Protein AF-A0A0G1RLG9-F1 (afdb_monomer_lite)

Sequence (357 aa):
MDPVQDPKINLPPTIMPTTEEAVPPPPPSPVIEPPATTPTTPPAVSDNAQVIKPKKKWGTGTLVGAIGAILVLVVGLGVGVTLIKNKDTQDISKKATAGGPWYGGEGLCARGFNGCQTTDGTAVLMVRHHCDTANDGCVGEVDRQTTSSMSFKESCGAEQIDAYPGGGKLASWAHVNYATDCGAATPTPTPTPTPTPPVGNGGCDEACTIDTNCNDGLTCQSRGGNDVCWGNPCEATPTPTPPGPTPTPTPTPTPTPGPGPSSACQSVVAIRGSEVIPSPNWQSTLRLGDVVVFRAFANAINTTVTAINFSITIDGGVPQQIPGTNFQQVGSTWQAETGPITIAAGSYSVVATPIYP

Organism: NCBI:txid1618358

pLDDT: mean 74.74, std 18.26, range [36.84, 98.19]

Radius of gyration: 41.46 Å; chains: 1; bounding box: 99×110×131 Å

Structure (mmCIF, N/CA/C/O backbone):
data_AF-A0A0G1RLG9-F1
#
_entry.id   AF-A0A0G1RLG9-F1
#
loop_
_atom_site.group_PDB
_atom_site.id
_atom_site.type_symbol
_atom_site.label_atom_id
_atom_site.label_alt_id
_atom_site.label_comp_id
_atom_site.label_asym_id
_atom_site.label_entity_id
_atom_site.label_seq_id
_atom_site.pdbx_PDB_ins_code
_atom_site.Cartn_x
_atom_site.Cartn_y
_atom_site.Cartn_z
_atom_site.occupancy
_atom_site.B_iso_or_equiv
_atom_site.auth_seq_id
_atom_site.auth_comp_id
_atom_site.auth_asym_id
_atom_site.auth_atom_id
_atom_site.pdbx_PDB_model_num
ATOM 1 N N . MET A 1 1 ? 43.101 -58.891 -0.923 1.00 46.09 1 MET A N 1
ATOM 2 C CA . MET A 1 1 ? 42.412 -58.537 -2.176 1.00 46.09 1 MET A CA 1
ATOM 3 C C . MET A 1 1 ? 41.009 -59.089 -2.052 1.00 46.09 1 MET A C 1
ATOM 5 O O . MET A 1 1 ? 40.822 -60.268 -2.295 1.00 46.09 1 MET A O 1
ATOM 9 N N . ASP A 1 2 ? 40.086 -58.252 -1.591 1.00 42.31 2 ASP A N 1
ATOM 10 C CA . ASP A 1 2 ? 38.647 -58.523 -1.556 1.00 42.31 2 ASP A CA 1
ATOM 11 C C . ASP A 1 2 ? 37.970 -57.380 -2.321 1.00 42.31 2 ASP A C 1
ATOM 13 O O . ASP A 1 2 ? 38.256 -56.217 -2.013 1.00 42.31 2 ASP A O 1
ATOM 17 N N . PRO A 1 3 ? 37.154 -57.656 -3.353 1.00 58.31 3 PRO A N 1
ATOM 18 C CA . PRO A 1 3 ? 36.507 -56.609 -4.125 1.00 58.31 3 PRO A CA 1
ATOM 19 C C . PRO A 1 3 ? 35.246 -56.108 -3.411 1.00 58.31 3 PRO A C 1
ATOM 21 O O . PRO A 1 3 ? 34.315 -56.858 -3.122 1.00 58.31 3 PRO A O 1
ATOM 24 N N . VAL A 1 4 ? 35.240 -54.801 -3.158 1.00 58.53 4 VAL A N 1
ATOM 25 C CA . VAL A 1 4 ? 34.106 -54.011 -2.670 1.00 58.53 4 VAL A CA 1
ATOM 26 C C . VAL A 1 4 ? 32.965 -54.079 -3.690 1.00 58.53 4 VAL A C 1
ATOM 28 O O . VAL A 1 4 ? 33.175 -53.810 -4.872 1.00 58.53 4 VAL A O 1
ATOM 31 N N . GLN A 1 5 ? 31.768 -54.460 -3.236 1.00 55.75 5 GLN A N 1
ATOM 32 C CA . GLN A 1 5 ? 30.559 -54.488 -4.058 1.00 55.75 5 GLN A CA 1
ATOM 33 C C . GLN A 1 5 ? 29.897 -53.109 -4.150 1.00 55.75 5 GLN A C 1
ATOM 35 O O . GLN A 1 5 ? 29.666 -52.446 -3.140 1.00 55.75 5 GLN A O 1
ATOM 40 N N . ASP A 1 6 ? 29.560 -52.736 -5.383 1.00 51.94 6 ASP A N 1
ATOM 41 C CA . ASP A 1 6 ? 28.798 -51.549 -5.775 1.00 51.94 6 ASP A CA 1
ATOM 42 C C . ASP A 1 6 ? 27.299 -51.693 -5.421 1.00 51.94 6 ASP A C 1
ATOM 44 O O . ASP A 1 6 ? 26.682 -52.707 -5.776 1.00 51.94 6 ASP A O 1
ATOM 48 N N . PRO A 1 7 ? 26.660 -50.703 -4.772 1.00 63.16 7 PRO A N 1
ATOM 49 C CA . PRO A 1 7 ? 25.228 -50.741 -4.503 1.00 63.16 7 PRO A CA 1
ATOM 50 C C . PRO A 1 7 ? 24.404 -50.332 -5.737 1.00 63.16 7 PRO A C 1
ATOM 52 O O . PRO A 1 7 ? 24.405 -49.182 -6.174 1.00 63.16 7 PRO A O 1
ATOM 55 N N . LYS A 1 8 ? 23.628 -51.288 -6.267 1.00 54.31 8 LYS A N 1
ATOM 56 C CA . LYS A 1 8 ? 22.571 -51.069 -7.271 1.00 54.31 8 LYS A CA 1
ATOM 57 C C . LYS A 1 8 ? 21.505 -50.100 -6.745 1.00 54.31 8 LYS A C 1
ATOM 59 O O . LYS A 1 8 ? 20.730 -50.445 -5.855 1.00 54.31 8 LYS A O 1
ATOM 64 N N . ILE A 1 9 ? 21.418 -48.925 -7.361 1.00 54.75 9 ILE A N 1
ATOM 65 C CA . ILE A 1 9 ? 20.319 -47.972 -7.183 1.00 54.75 9 ILE A CA 1
ATOM 66 C C . ILE A 1 9 ? 19.144 -48.418 -8.068 1.00 54.75 9 ILE A C 1
ATOM 68 O O . ILE A 1 9 ? 19.235 -48.393 -9.294 1.00 54.75 9 ILE A O 1
ATOM 72 N N . ASN A 1 10 ? 18.043 -48.839 -7.441 1.00 50.66 10 ASN A N 1
ATOM 73 C CA . ASN A 1 10 ? 16.759 -49.073 -8.106 1.00 50.66 10 ASN A CA 1
ATOM 74 C C . ASN A 1 10 ? 16.032 -47.733 -8.286 1.00 50.66 10 ASN A C 1
ATOM 76 O O . ASN A 1 10 ? 15.608 -47.126 -7.304 1.00 50.66 10 ASN A O 1
ATOM 80 N N . LEU A 1 11 ? 15.874 -47.283 -9.532 1.00 56.59 11 LEU A N 1
ATOM 81 C CA . LEU A 1 11 ? 15.006 -46.155 -9.879 1.00 56.59 11 LEU A CA 1
ATOM 82 C C . LEU A 1 11 ? 13.551 -46.641 -10.056 1.00 56.59 11 LEU A C 1
ATOM 84 O O . LEU A 1 11 ? 13.342 -47.704 -10.646 1.00 56.59 11 LEU A O 1
ATOM 88 N N . PRO A 1 12 ? 12.545 -45.894 -9.564 1.00 62.91 12 PRO A N 1
ATOM 89 C CA . PRO A 1 12 ? 11.134 -46.231 -9.744 1.00 62.91 12 PRO A CA 1
ATOM 90 C C . PRO A 1 12 ? 10.661 -46.004 -11.196 1.00 62.91 12 PRO A C 1
ATOM 92 O O . PRO A 1 12 ? 11.223 -45.165 -11.904 1.00 62.91 12 PRO A O 1
ATOM 95 N N . PRO A 1 13 ? 9.625 -46.733 -11.653 1.00 59.38 13 PRO A N 1
ATOM 96 C CA . PRO A 1 13 ? 9.151 -46.671 -13.031 1.00 59.38 13 PRO A CA 1
ATOM 97 C C . PRO A 1 13 ? 8.478 -45.332 -13.361 1.00 59.38 13 PRO A C 1
ATOM 99 O O . PRO A 1 13 ? 7.618 -44.838 -12.633 1.00 59.38 13 PRO A O 1
ATOM 102 N N . THR A 1 14 ? 8.864 -44.776 -14.508 1.00 55.12 14 THR A N 1
ATOM 103 C CA . THR A 1 14 ? 8.284 -43.591 -15.144 1.00 55.12 14 THR A CA 1
ATOM 104 C C . THR A 1 14 ? 6.821 -43.838 -15.519 1.00 55.12 14 THR A C 1
ATOM 106 O O . THR A 1 14 ? 6.519 -44.699 -16.343 1.00 55.12 14 THR A O 1
ATOM 109 N N . ILE A 1 15 ? 5.911 -43.062 -14.930 1.00 55.12 15 ILE A N 1
ATOM 110 C CA . ILE A 1 15 ? 4.495 -43.016 -15.307 1.00 55.12 15 ILE A CA 1
ATOM 111 C C . ILE A 1 15 ? 4.379 -42.084 -16.520 1.00 55.12 15 ILE A C 1
ATOM 113 O O . ILE A 1 15 ? 4.732 -40.909 -16.431 1.00 55.12 15 ILE A O 1
ATOM 117 N N . MET A 1 16 ? 3.927 -42.608 -17.661 1.00 53.47 16 MET A N 1
ATOM 118 C CA . MET A 1 16 ? 3.634 -41.794 -18.845 1.00 53.47 16 MET A CA 1
ATOM 119 C C . MET A 1 16 ? 2.267 -41.108 -18.689 1.00 53.47 16 MET A C 1
ATOM 121 O O . MET A 1 16 ? 1.325 -41.763 -18.237 1.00 53.47 16 MET A O 1
ATOM 125 N N . PRO A 1 17 ? 2.127 -39.820 -19.054 1.00 62.84 17 PRO A N 1
ATOM 126 C CA . PRO A 1 17 ? 0.854 -39.120 -18.967 1.00 62.84 17 PRO A CA 1
ATOM 127 C C . PRO A 1 17 ? -0.129 -39.633 -20.026 1.00 62.84 17 PRO A C 1
ATOM 129 O O . PRO A 1 17 ? 0.181 -39.717 -21.214 1.00 62.84 17 PRO A O 1
ATOM 132 N N . THR A 1 18 ? -1.325 -39.978 -19.561 1.00 56.16 18 THR A N 1
ATOM 133 C CA . THR A 1 18 ? -2.512 -40.291 -20.358 1.00 56.16 18 THR A CA 1
ATOM 134 C C . THR A 1 18 ? -2.946 -39.089 -21.193 1.00 56.16 18 THR A C 1
ATOM 136 O O . THR A 1 18 ? -3.022 -37.969 -20.697 1.00 56.16 18 THR A O 1
ATOM 139 N N . THR A 1 19 ? -3.234 -39.351 -22.466 1.00 54.12 19 THR A N 1
ATOM 140 C CA . THR A 1 19 ? -3.757 -38.407 -23.457 1.00 54.12 19 THR A CA 1
ATOM 141 C C . THR A 1 19 ? -5.128 -37.884 -23.028 1.00 54.12 19 THR A C 1
ATOM 143 O O . THR A 1 19 ? -6.085 -38.650 -22.946 1.00 54.12 19 THR A O 1
ATOM 146 N N . GLU A 1 20 ? -5.205 -36.585 -22.743 1.00 57.03 20 GLU A N 1
ATOM 147 C CA . GLU A 1 20 ? -6.444 -35.867 -22.443 1.00 57.03 20 GLU A CA 1
ATOM 148 C C . GLU A 1 20 ? -7.202 -35.570 -23.746 1.00 57.03 20 GLU A C 1
ATOM 150 O O . GLU A 1 20 ? -6.636 -35.102 -24.737 1.00 57.03 20 GLU A O 1
ATOM 155 N N . GLU A 1 21 ? -8.479 -35.933 -23.750 1.00 59.25 21 GLU A N 1
ATOM 156 C CA . GLU A 1 21 ? -9.404 -35.882 -24.877 1.00 59.25 21 GLU A CA 1
ATOM 157 C C . GLU A 1 21 ? -9.818 -34.427 -25.163 1.00 59.25 21 GLU A C 1
ATOM 159 O O . GLU A 1 21 ? -10.258 -33.698 -24.276 1.00 59.25 21 GLU A O 1
ATOM 164 N N . ALA A 1 22 ? -9.636 -33.980 -26.408 1.00 54.69 22 ALA A N 1
ATOM 165 C CA . ALA A 1 22 ? -9.869 -32.598 -26.812 1.00 54.69 22 ALA A CA 1
ATOM 166 C C . ALA A 1 22 ? -11.364 -32.233 -26.778 1.00 54.69 22 ALA A C 1
ATOM 168 O O . ALA A 1 22 ? -12.170 -32.772 -27.538 1.00 54.69 22 ALA A O 1
ATOM 169 N N . VAL A 1 23 ? -11.722 -31.263 -25.935 1.00 68.25 23 VAL A N 1
ATOM 170 C CA . VAL A 1 23 ? -13.056 -30.647 -25.910 1.00 68.25 23 VAL A CA 1
ATOM 171 C C . VAL A 1 23 ? -13.237 -29.768 -27.162 1.00 68.25 23 VAL A C 1
ATOM 173 O O . VAL A 1 23 ? -12.360 -28.950 -27.457 1.00 68.25 23 VAL A O 1
ATOM 176 N N . PRO A 1 24 ? -14.346 -29.899 -27.917 1.00 74.81 24 PRO A N 1
ATOM 177 C CA . PRO A 1 24 ? -14.594 -29.074 -29.095 1.00 74.81 24 PRO A CA 1
ATOM 178 C C . PRO A 1 24 ? -14.825 -27.598 -28.721 1.00 74.81 24 PRO A C 1
ATOM 180 O O . PRO A 1 24 ? -15.384 -27.306 -27.660 1.00 74.81 24 PRO A O 1
ATOM 183 N N . PRO A 1 25 ? -14.421 -26.652 -29.588 1.00 72.81 25 PRO A N 1
ATOM 184 C CA . PRO A 1 25 ? -14.543 -25.228 -29.309 1.00 72.81 25 PRO A CA 1
ATOM 185 C C . PRO A 1 25 ? -16.015 -24.786 -29.229 1.00 72.81 25 PRO A C 1
ATOM 187 O O . PRO A 1 25 ? -16.861 -25.313 -29.959 1.00 72.81 25 PRO A O 1
ATOM 190 N N . PRO A 1 26 ? -16.332 -23.797 -28.374 1.00 74.06 26 PRO A N 1
ATOM 191 C CA . PRO A 1 26 ? -17.677 -23.247 -28.279 1.00 74.06 26 PRO A CA 1
ATOM 192 C C . PRO A 1 26 ? -18.088 -22.538 -29.584 1.00 74.06 26 PRO A C 1
ATOM 194 O O . PRO A 1 26 ? -17.235 -21.984 -30.285 1.00 74.06 26 PRO A O 1
ATOM 197 N N . PRO A 1 27 ? -19.391 -22.538 -29.922 1.00 75.81 27 PRO A N 1
ATOM 198 C CA . PRO A 1 27 ? -19.901 -21.882 -31.121 1.00 75.81 27 PRO A CA 1
ATOM 199 C C . PRO A 1 27 ? -19.671 -20.360 -31.073 1.00 75.81 27 PRO A C 1
ATOM 201 O O . PRO A 1 27 ? -19.700 -19.767 -29.992 1.00 75.81 27 PRO A O 1
ATOM 204 N N . PRO A 1 28 ? -19.461 -19.706 -32.232 1.00 69.56 28 PRO A N 1
ATOM 205 C CA . PRO A 1 28 ? -19.224 -18.270 -32.287 1.00 69.56 28 PRO A CA 1
ATOM 206 C C . PRO A 1 28 ? -20.463 -17.484 -31.840 1.00 69.56 28 PRO A C 1
ATOM 208 O O . PRO A 1 28 ? -21.579 -17.736 -32.298 1.00 69.56 28 PRO A O 1
ATOM 211 N N . SER A 1 29 ? -20.247 -16.504 -30.960 1.00 68.06 29 SER A N 1
ATOM 212 C CA . SER A 1 29 ? -21.269 -15.539 -30.549 1.00 68.06 29 SER A CA 1
ATOM 213 C C . SER A 1 29 ? -21.769 -14.713 -31.745 1.00 68.06 29 SER A C 1
ATOM 215 O O . SER A 1 29 ? -20.970 -14.363 -32.619 1.00 68.06 29 SER A O 1
ATOM 217 N N . PRO A 1 30 ? -23.068 -14.361 -31.796 1.00 65.81 30 PRO A N 1
ATOM 218 C CA . PRO A 1 30 ? -23.631 -13.575 -32.887 1.00 65.81 30 PRO A CA 1
ATOM 219 C C . PRO A 1 30 ? -23.007 -12.175 -32.943 1.00 65.81 30 PRO A C 1
ATOM 221 O O . PRO A 1 30 ? -22.966 -11.448 -31.950 1.00 65.81 30 PRO A O 1
ATOM 224 N N . VAL A 1 31 ? -22.529 -11.807 -34.133 1.00 70.81 31 VAL A N 1
ATOM 225 C CA . VAL A 1 31 ? -22.006 -10.475 -34.454 1.00 70.81 31 VAL A CA 1
ATOM 226 C C . VAL A 1 31 ? -23.172 -9.489 -34.463 1.00 70.81 31 VAL A C 1
ATOM 228 O O . VAL A 1 31 ? -24.067 -9.588 -35.298 1.00 70.81 31 VAL A O 1
ATOM 231 N N . ILE A 1 32 ? -23.168 -8.542 -33.527 1.00 58.81 32 ILE A N 1
ATOM 232 C CA . ILE A 1 32 ? -24.067 -7.385 -33.553 1.00 58.81 32 ILE A CA 1
ATOM 233 C C . ILE A 1 32 ? -23.376 -6.309 -34.395 1.00 58.81 32 ILE A C 1
ATOM 235 O O . ILE A 1 32 ? -22.380 -5.725 -33.967 1.00 58.81 32 ILE A O 1
ATOM 239 N N . GLU A 1 33 ? -23.880 -6.082 -35.608 1.00 60.25 33 GLU A N 1
ATOM 240 C CA . GLU A 1 33 ? -23.441 -4.983 -36.472 1.00 60.25 33 GLU A CA 1
ATOM 241 C C . GLU A 1 33 ? -23.814 -3.624 -35.848 1.00 60.25 33 GLU A C 1
ATOM 243 O O . GLU A 1 33 ? -24.974 -3.412 -35.478 1.00 60.25 33 GLU A O 1
ATOM 248 N N . PRO A 1 34 ? -22.865 -2.679 -35.728 1.00 63.50 34 PRO A N 1
ATOM 249 C CA . PRO A 1 34 ? -23.177 -1.315 -35.331 1.00 63.50 34 PRO A CA 1
ATOM 250 C C . PRO A 1 34 ? -23.930 -0.576 -36.455 1.00 63.50 34 PRO A C 1
ATOM 252 O O . PRO A 1 34 ? -23.658 -0.801 -37.637 1.00 63.50 34 PRO A O 1
ATOM 255 N N . PRO A 1 35 ? -24.862 0.333 -36.116 1.00 55.12 35 PRO A N 1
ATOM 256 C CA . PRO A 1 35 ? -25.661 1.042 -37.105 1.00 55.12 35 PRO A CA 1
ATOM 257 C C . PRO A 1 35 ? -24.799 1.980 -37.958 1.00 55.12 35 PRO A C 1
ATOM 259 O O . PRO A 1 35 ? -23.969 2.737 -37.451 1.00 55.12 35 PRO A O 1
ATOM 262 N N . ALA A 1 36 ? -25.041 1.928 -39.267 1.00 50.72 36 ALA A N 1
ATOM 263 C CA . ALA A 1 36 ? -24.384 2.742 -40.277 1.00 50.72 36 ALA A CA 1
ATOM 264 C C . ALA A 1 36 ? -24.597 4.242 -40.020 1.00 50.72 36 ALA A C 1
ATOM 266 O O . ALA A 1 36 ? -25.730 4.725 -39.966 1.00 50.72 36 ALA A O 1
ATOM 267 N N . THR A 1 37 ? -23.502 4.992 -39.914 1.00 47.72 37 THR A N 1
ATOM 268 C CA . THR A 1 37 ? -23.529 6.453 -39.944 1.00 47.72 37 THR A CA 1
ATOM 269 C C . THR A 1 37 ? -23.405 6.943 -41.383 1.00 47.72 37 THR A C 1
ATOM 271 O O . THR A 1 37 ? -22.456 6.649 -42.109 1.00 47.72 37 THR A O 1
ATOM 274 N N . THR A 1 38 ? -24.421 7.687 -41.804 1.00 47.53 38 THR A N 1
ATOM 275 C CA . THR A 1 38 ? -24.541 8.325 -43.115 1.00 47.53 38 THR A CA 1
ATOM 276 C C . THR A 1 38 ? -23.476 9.421 -43.288 1.00 47.53 38 THR A C 1
ATOM 278 O O . THR A 1 38 ? -23.319 10.240 -42.379 1.00 47.53 38 THR A O 1
ATOM 281 N N . PRO A 1 39 ? -22.775 9.516 -44.434 1.00 49.75 39 PRO A N 1
ATOM 282 C CA . PRO A 1 39 ? -21.839 10.603 -44.686 1.00 49.75 39 PRO A CA 1
ATOM 283 C C . PRO A 1 39 ? -22.570 11.837 -45.223 1.00 49.75 39 PRO A C 1
ATOM 285 O O . PRO A 1 39 ? -23.253 11.778 -46.246 1.00 49.75 39 PRO A O 1
ATOM 288 N N . THR A 1 40 ? -22.403 12.977 -44.554 1.00 43.72 40 THR A N 1
ATOM 289 C CA . THR A 1 40 ? -22.853 14.280 -45.052 1.00 43.72 40 THR A CA 1
ATOM 290 C C . THR A 1 40 ? -21.866 14.836 -46.077 1.00 43.72 40 THR A C 1
ATOM 292 O O . THR A 1 40 ? -20.681 15.037 -45.814 1.00 43.72 40 THR A O 1
ATOM 295 N N . THR A 1 41 ? -22.400 15.073 -47.270 1.00 48.78 41 THR A N 1
ATOM 296 C CA . THR A 1 41 ? -21.771 15.642 -48.463 1.00 48.78 41 THR A CA 1
ATOM 297 C C . THR A 1 41 ? -21.279 17.083 -48.239 1.00 48.78 41 THR A C 1
ATOM 299 O O . THR A 1 41 ? -22.059 17.909 -47.762 1.00 48.78 41 THR A O 1
ATOM 302 N N . PRO A 1 42 ? -20.044 17.446 -48.635 1.00 51.34 42 PRO A N 1
ATOM 303 C CA . PRO A 1 42 ? -19.644 18.846 -48.755 1.00 51.34 42 PRO A CA 1
ATOM 304 C C . PRO A 1 42 ? -20.136 19.440 -50.092 1.00 51.34 42 PRO A C 1
ATOM 306 O O . PRO A 1 42 ? -20.071 18.758 -51.119 1.00 51.34 42 PRO A O 1
ATOM 309 N N . PRO A 1 43 ? -20.628 20.695 -50.122 1.00 52.00 43 PRO A N 1
ATOM 310 C CA . PRO A 1 43 ? -21.101 21.305 -51.354 1.00 52.00 43 PRO A CA 1
ATOM 311 C C . PRO A 1 43 ? -19.954 21.701 -52.289 1.00 52.00 43 PRO A C 1
ATOM 313 O O . PRO A 1 43 ? -18.821 21.963 -51.884 1.00 52.00 43 PRO A O 1
ATOM 316 N N . ALA A 1 44 ? -20.322 21.707 -53.566 1.00 40.16 44 ALA A N 1
ATOM 317 C CA . ALA A 1 44 ? -19.482 21.745 -54.745 1.00 40.16 44 ALA A CA 1
ATOM 318 C C . ALA A 1 44 ? -18.695 23.048 -54.948 1.00 40.16 44 ALA A C 1
ATOM 320 O O . ALA A 1 44 ? -19.171 24.156 -54.695 1.00 40.16 44 ALA A O 1
ATOM 321 N N . VAL A 1 45 ? -17.505 22.871 -55.518 1.00 52.00 45 VAL A N 1
ATOM 322 C CA . VAL A 1 45 ? -16.739 23.893 -56.233 1.00 52.00 45 VAL A CA 1
ATOM 323 C C . VAL A 1 45 ? -17.446 24.187 -57.562 1.00 52.00 45 VAL A C 1
ATOM 325 O O . VAL A 1 45 ? -17.846 23.257 -58.258 1.00 52.00 45 VAL A O 1
ATOM 328 N N . SER A 1 46 ? -17.578 25.468 -57.919 1.00 46.31 46 SER A N 1
ATOM 329 C CA . SER A 1 46 ? -17.936 25.902 -59.274 1.00 46.31 46 SER A CA 1
ATOM 330 C C . SER A 1 46 ? -16.745 26.603 -59.916 1.00 46.31 46 SER A C 1
ATOM 332 O O . SER A 1 46 ? -16.225 27.584 -59.382 1.00 46.31 46 SER A O 1
ATOM 334 N N . ASP A 1 47 ? -16.364 26.089 -61.080 1.00 49.34 47 ASP A N 1
ATOM 335 C CA . ASP A 1 47 ? -15.376 26.619 -62.013 1.00 49.34 47 ASP A CA 1
ATOM 336 C C . ASP A 1 47 ? -15.769 28.004 -62.556 1.00 49.34 47 ASP A C 1
ATOM 338 O O . ASP A 1 47 ? -16.946 28.264 -62.810 1.00 49.34 47 ASP A O 1
ATOM 342 N N . ASN A 1 48 ? -14.787 28.863 -62.855 1.00 36.84 48 ASN A N 1
ATOM 343 C CA . ASN A 1 48 ? -14.457 29.121 -64.261 1.00 36.84 48 ASN A CA 1
ATOM 344 C C . ASN A 1 48 ? -13.217 29.991 -64.478 1.00 36.84 48 ASN A C 1
ATOM 346 O O . ASN A 1 48 ? -12.766 30.757 -63.630 1.00 36.84 48 ASN A O 1
ATOM 350 N N . ALA A 1 49 ? -12.668 29.795 -65.669 1.00 41.88 49 ALA A N 1
ATOM 351 C CA . ALA A 1 49 ? -11.321 30.121 -66.072 1.00 41.88 49 ALA A CA 1
ATOM 352 C C . ALA A 1 49 ? -11.120 31.550 -66.618 1.00 41.88 49 ALA A C 1
ATOM 354 O O . ALA A 1 49 ? -12.034 32.198 -67.118 1.00 41.88 49 ALA A O 1
ATOM 355 N N . GLN A 1 50 ? -9.830 31.898 -66.662 1.00 42.53 50 GLN A N 1
ATOM 356 C CA . GLN A 1 50 ? -9.114 32.625 -67.719 1.00 42.53 50 GLN A CA 1
ATOM 357 C C . GLN A 1 50 ? -8.633 34.072 -67.481 1.00 42.53 50 GLN A C 1
ATOM 359 O O . GLN A 1 50 ? -9.316 34.949 -66.966 1.00 42.53 50 GLN A O 1
ATOM 364 N N . VAL A 1 51 ? -7.456 34.277 -68.090 1.00 39.38 51 VAL A N 1
ATOM 365 C CA . VAL A 1 51 ? -6.915 35.478 -68.749 1.00 39.38 51 VAL A CA 1
ATOM 366 C C . VAL A 1 51 ? -5.780 36.223 -68.025 1.00 39.38 51 VAL A C 1
ATOM 368 O O . VAL A 1 51 ? -5.799 36.557 -66.847 1.00 39.38 51 VAL A O 1
ATOM 371 N N . ILE A 1 52 ? -4.738 36.437 -68.826 1.00 47.19 52 ILE A N 1
ATOM 372 C CA . ILE A 1 52 ? -3.381 36.921 -68.571 1.00 47.19 52 ILE A CA 1
ATOM 373 C C . ILE A 1 52 ? -3.328 38.464 -68.422 1.00 47.19 52 ILE A C 1
ATOM 375 O O . ILE A 1 52 ? -3.925 39.148 -69.240 1.00 47.19 52 ILE A O 1
ATOM 379 N N . LYS A 1 53 ? -2.527 38.957 -67.443 1.00 42.84 53 LYS A N 1
ATOM 380 C CA . LYS A 1 53 ? -1.756 40.245 -67.291 1.00 42.84 53 LYS A CA 1
ATOM 381 C C . LYS A 1 53 ? -2.402 41.584 -67.755 1.00 42.84 53 LYS A C 1
ATOM 383 O O . LYS A 1 53 ? -2.851 41.667 -68.888 1.00 42.84 53 LYS A O 1
ATOM 388 N N . PRO A 1 54 ? -2.277 42.711 -66.999 1.00 47.81 54 PRO A N 1
ATOM 389 C CA . PRO A 1 54 ? -0.978 43.380 -66.782 1.00 47.81 54 PRO A CA 1
ATOM 390 C C . PRO A 1 54 ? -0.763 44.076 -65.415 1.00 47.81 54 PRO A C 1
ATOM 392 O O . PRO A 1 54 ? -1.672 44.282 -64.617 1.00 47.81 54 PRO A O 1
ATOM 395 N N . LYS A 1 55 ? 0.505 44.443 -65.168 1.00 56.03 55 LYS A N 1
ATOM 396 C CA . LYS A 1 55 ? 1.030 45.178 -64.000 1.00 56.03 55 LYS A CA 1
ATOM 397 C C . LYS A 1 55 ? 0.152 46.382 -63.616 1.00 56.03 55 LYS A C 1
ATOM 399 O O . LYS A 1 55 ? -0.048 47.269 -64.445 1.00 56.03 55 LYS A O 1
ATOM 404 N N . LYS A 1 56 ? -0.266 46.486 -62.345 1.00 41.38 56 LYS A N 1
ATOM 405 C CA . LYS A 1 56 ? -0.885 47.710 -61.807 1.00 41.38 56 LYS A CA 1
ATOM 406 C C . LYS A 1 56 ? -0.486 47.987 -60.353 1.00 41.38 56 LYS A C 1
ATOM 408 O O . LYS A 1 56 ? -0.301 47.077 -59.553 1.00 41.38 56 LYS A O 1
ATOM 413 N N . LYS A 1 57 ? -0.290 49.281 -60.093 1.00 52.50 57 LYS A N 1
ATOM 414 C CA . LYS A 1 57 ? 0.263 49.922 -58.892 1.00 52.50 57 LYS A CA 1
ATOM 415 C C . LYS A 1 57 ? -0.509 49.551 -57.617 1.00 52.50 57 LYS A C 1
ATOM 417 O O . LYS A 1 57 ? -1.734 49.500 -57.643 1.00 52.50 57 LYS A O 1
ATOM 422 N N . TRP A 1 58 ? 0.233 49.343 -56.525 1.00 37.12 58 TRP A N 1
ATOM 423 C CA . TRP A 1 58 ? -0.273 49.113 -55.168 1.00 37.12 58 TRP A CA 1
ATOM 424 C C . TRP A 1 58 ? -1.292 50.186 -54.762 1.00 37.12 58 TRP A C 1
ATOM 426 O O . TRP A 1 58 ? -0.953 51.363 -54.657 1.00 37.12 58 TRP A O 1
ATOM 436 N N . GLY A 1 59 ? -2.536 49.758 -54.552 1.00 50.41 59 GLY A N 1
ATOM 437 C CA . GLY A 1 59 ? -3.589 50.537 -53.909 1.00 50.41 59 GLY A CA 1
ATOM 438 C C . GLY A 1 59 ? -3.738 50.108 -52.452 1.00 50.41 59 GLY A C 1
ATOM 439 O O . GLY A 1 59 ? -3.607 48.931 -52.128 1.00 50.41 59 GLY A O 1
ATOM 440 N N . THR A 1 60 ? -4.035 51.074 -51.590 1.00 52.69 60 THR A N 1
ATOM 441 C CA . THR A 1 60 ? -4.115 51.057 -50.115 1.00 52.69 60 THR A CA 1
ATOM 442 C C . THR A 1 60 ? -5.138 50.070 -49.502 1.00 52.69 60 THR A C 1
ATOM 444 O O . THR A 1 60 ? -5.486 50.188 -48.334 1.00 52.69 60 THR A O 1
ATOM 447 N N . GLY A 1 61 ? -5.629 49.081 -50.256 1.00 43.78 61 GLY A N 1
ATOM 448 C CA . GLY A 1 61 ? -6.597 48.072 -49.803 1.00 43.78 61 GLY A CA 1
ATOM 449 C C . GLY A 1 61 ? -5.980 46.828 -49.149 1.00 43.78 61 GLY A C 1
ATOM 450 O O . GLY A 1 61 ? -6.674 46.093 -48.453 1.00 43.78 61 GLY A O 1
ATOM 451 N N . THR A 1 62 ? -4.674 46.595 -49.313 1.00 46.88 62 THR A N 1
ATOM 452 C CA . THR A 1 62 ? -3.991 45.391 -48.792 1.00 46.88 62 THR A CA 1
ATOM 453 C C . THR A 1 62 ? -3.769 45.428 -47.274 1.00 46.88 62 THR A C 1
ATOM 455 O O . THR A 1 62 ? -3.566 44.387 -46.653 1.00 46.88 62 THR A O 1
ATOM 458 N N . LEU A 1 63 ? -3.846 46.608 -46.648 1.00 53.94 63 LEU A N 1
ATOM 459 C CA . LEU A 1 63 ? -3.607 46.752 -45.209 1.00 53.94 63 LEU A CA 1
ATOM 460 C C . LEU A 1 63 ? -4.744 46.143 -44.367 1.00 53.94 63 LEU A C 1
ATOM 462 O O . LEU A 1 63 ? -4.485 45.544 -43.329 1.00 53.94 63 LEU A O 1
ATOM 466 N N . VAL A 1 64 ? -5.996 46.224 -44.836 1.00 56.31 64 VAL A N 1
ATOM 467 C CA . VAL A 1 64 ? -7.160 45.713 -44.086 1.00 56.31 64 VAL A CA 1
ATOM 468 C C . VAL A 1 64 ? -7.219 44.180 -44.114 1.00 56.31 64 VAL A C 1
ATOM 470 O O . VAL A 1 64 ? -7.524 43.556 -43.100 1.00 56.31 64 VAL A O 1
ATOM 473 N N . GLY A 1 65 ? -6.837 43.554 -45.234 1.00 58.47 65 GLY A N 1
ATOM 474 C CA . GLY A 1 65 ? -6.774 42.091 -45.344 1.00 58.47 65 GLY A CA 1
ATOM 475 C C . GLY A 1 65 ? -5.686 41.462 -44.466 1.00 58.47 65 GLY A C 1
ATOM 476 O O . GLY A 1 65 ? -5.912 40.421 -43.852 1.00 58.47 65 GLY A O 1
ATOM 477 N N . ALA A 1 66 ? -4.528 42.121 -44.342 1.00 64.94 66 ALA A N 1
ATOM 478 C CA . ALA A 1 66 ? -3.435 41.641 -43.496 1.00 64.94 66 ALA A CA 1
ATOM 479 C C . ALA A 1 66 ? -3.778 41.717 -41.997 1.00 64.94 66 ALA A C 1
ATOM 481 O O . ALA A 1 66 ? -3.479 40.785 -41.254 1.00 64.94 66 ALA A O 1
ATOM 482 N N . ILE A 1 67 ? -4.463 42.779 -41.553 1.00 69.31 67 ILE A N 1
ATOM 483 C CA . ILE A 1 67 ? -4.888 42.920 -40.150 1.00 69.31 67 ILE A CA 1
ATOM 484 C C . ILE A 1 67 ? -5.940 41.859 -39.786 1.00 69.31 67 ILE A C 1
ATOM 486 O O . ILE A 1 67 ? -5.864 41.267 -38.709 1.00 69.31 67 ILE A O 1
ATOM 490 N N . GLY A 1 68 ? -6.870 41.551 -40.698 1.00 72.00 68 GLY A N 1
ATOM 491 C CA . GLY A 1 68 ? -7.852 40.480 -40.497 1.00 72.00 68 GLY A CA 1
ATOM 492 C C . GLY A 1 68 ? -7.208 39.098 -40.333 1.00 72.00 68 GLY A C 1
ATOM 493 O O . GLY A 1 68 ? -7.553 38.365 -39.408 1.00 72.00 68 GLY A O 1
ATOM 494 N N . ALA A 1 69 ? -6.220 38.764 -41.170 1.00 71.50 69 ALA A N 1
ATOM 495 C CA . ALA A 1 69 ? -5.500 37.492 -41.076 1.00 71.50 69 ALA A CA 1
ATOM 496 C C . ALA A 1 69 ? -4.689 37.364 -39.772 1.00 71.50 69 ALA A C 1
ATOM 498 O O . ALA A 1 69 ? -4.651 36.290 -39.172 1.00 71.50 69 ALA A O 1
ATOM 499 N N . ILE A 1 70 ? -4.092 38.462 -39.295 1.00 76.06 70 ILE A N 1
ATOM 500 C CA . ILE A 1 70 ? -3.345 38.479 -38.029 1.00 76.06 70 ILE A CA 1
ATOM 501 C C . ILE A 1 70 ? -4.290 38.291 -36.834 1.00 76.06 70 ILE A C 1
ATOM 503 O O . ILE A 1 70 ? -3.974 37.515 -35.935 1.00 76.06 70 ILE A O 1
ATOM 507 N N . LEU A 1 71 ? -5.471 38.920 -36.830 1.00 75.12 71 LEU A N 1
ATOM 508 C CA . LEU A 1 71 ? -6.446 38.745 -35.745 1.00 75.12 71 LEU A CA 1
ATOM 509 C C . LEU A 1 71 ? -6.971 37.305 -35.655 1.00 75.12 71 LEU A C 1
ATOM 511 O O . LEU A 1 71 ? -7.059 36.764 -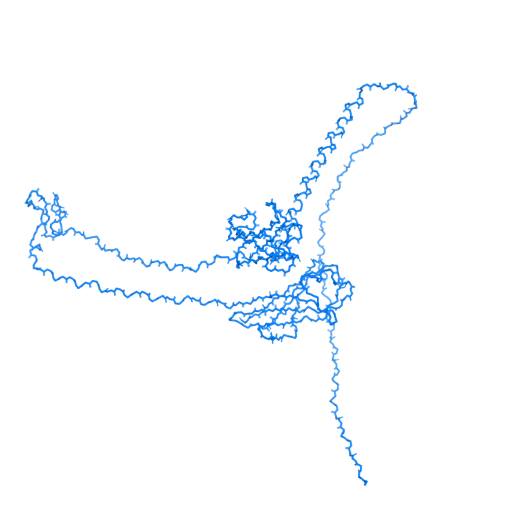34.555 1.00 75.12 71 LEU A O 1
ATOM 515 N N . VAL A 1 72 ? -7.249 36.652 -36.787 1.00 77.00 72 VAL A N 1
ATOM 516 C CA . VAL A 1 72 ? -7.671 35.237 -36.802 1.00 77.00 72 VAL A CA 1
ATOM 517 C C . VAL A 1 72 ? -6.562 34.319 -36.275 1.00 77.00 72 VAL A C 1
ATOM 519 O O . VAL A 1 72 ? -6.843 33.382 -35.529 1.00 77.00 72 VAL A O 1
ATOM 522 N N . LEU A 1 73 ? -5.299 34.611 -36.594 1.00 79.44 73 LEU A N 1
ATOM 523 C CA . LEU A 1 73 ? -4.156 33.817 -36.142 1.00 79.44 73 LEU A CA 1
ATOM 524 C C . LEU A 1 73 ? -3.898 33.989 -34.633 1.00 79.44 73 LEU A C 1
ATOM 526 O O . LEU A 1 73 ? -3.652 33.007 -33.936 1.00 79.44 73 LEU A O 1
ATOM 530 N N . VAL A 1 74 ? -4.044 35.208 -34.101 1.00 78.12 74 VAL A N 1
ATOM 531 C CA . VAL A 1 74 ? -3.915 35.487 -32.658 1.00 78.12 74 VAL A CA 1
ATOM 532 C C . VAL A 1 74 ? -5.046 34.832 -31.855 1.00 78.12 74 VAL A C 1
ATOM 534 O O . VAL A 1 74 ? -4.784 34.215 -30.823 1.00 78.12 74 VAL A O 1
ATOM 537 N N . VAL A 1 75 ? -6.292 34.893 -32.339 1.00 78.50 75 VAL A N 1
ATOM 538 C CA . VAL A 1 75 ? -7.432 34.236 -31.675 1.00 78.50 75 VAL A CA 1
ATOM 539 C C . VAL A 1 75 ? -7.308 32.708 -31.747 1.00 78.50 75 VAL A C 1
ATOM 541 O O . VAL A 1 75 ? -7.527 32.031 -30.743 1.00 78.50 75 VAL A O 1
ATOM 544 N N . GLY A 1 76 ? -6.880 32.157 -32.888 1.00 72.12 76 GLY A N 1
ATOM 545 C CA . GLY A 1 76 ? -6.653 30.718 -33.056 1.00 72.12 76 GLY A CA 1
ATOM 546 C C . GLY A 1 76 ? -5.572 30.159 -32.124 1.00 72.12 76 GLY A C 1
ATOM 547 O O . GLY A 1 76 ? -5.773 29.112 -31.506 1.00 72.12 76 GLY A O 1
ATOM 548 N N . LEU A 1 77 ? -4.460 30.883 -31.947 1.00 69.75 77 LEU A N 1
ATOM 549 C CA . LEU A 1 77 ? -3.414 30.508 -30.989 1.00 69.75 77 LEU A CA 1
ATOM 550 C C . LEU A 1 77 ? -3.904 30.599 -29.534 1.00 69.75 77 LEU A C 1
ATOM 552 O O . LEU A 1 77 ? -3.590 29.719 -28.732 1.00 69.75 77 LEU A O 1
ATOM 556 N N . GLY A 1 78 ? -4.719 31.603 -29.194 1.00 63.34 78 GLY A N 1
ATOM 557 C CA . GLY A 1 78 ? -5.292 31.742 -27.850 1.00 63.34 78 GLY A CA 1
ATOM 558 C C . GLY A 1 78 ? -6.209 30.576 -27.458 1.00 63.34 78 GLY A C 1
ATOM 559 O O . GLY A 1 78 ? -6.090 30.026 -26.359 1.00 63.34 78 GLY A O 1
ATOM 560 N N . VAL A 1 79 ? -7.082 30.136 -28.370 1.00 67.31 79 VAL A N 1
ATOM 561 C CA . VAL A 1 79 ? -7.985 28.997 -28.121 1.00 67.31 79 VAL A CA 1
ATOM 562 C C . VAL A 1 79 ? -7.208 27.676 -28.056 1.00 67.31 79 VAL A C 1
ATOM 564 O O . VAL A 1 79 ? -7.467 26.857 -27.172 1.00 67.31 79 VAL A O 1
ATOM 567 N N . GLY A 1 80 ? -6.198 27.491 -28.916 1.00 51.16 80 GLY A N 1
ATOM 568 C CA . GLY A 1 80 ? -5.349 26.294 -28.917 1.00 51.16 80 GLY A CA 1
ATOM 569 C C . GLY A 1 80 ? -4.586 26.080 -27.603 1.00 51.16 80 GLY A C 1
ATOM 570 O O . GLY A 1 80 ? -4.580 24.973 -27.068 1.00 51.16 80 GLY A O 1
ATOM 571 N N . VAL A 1 81 ? -4.012 27.141 -27.024 1.00 55.91 81 VAL A N 1
ATOM 572 C CA . VAL A 1 81 ? -3.283 27.064 -25.740 1.00 55.91 81 VAL A CA 1
ATOM 573 C C . VAL A 1 81 ? -4.221 26.759 -24.565 1.00 55.91 81 VAL A C 1
ATOM 575 O O . VAL A 1 81 ? -3.834 26.067 -23.622 1.00 55.91 81 VAL A O 1
ATOM 578 N N . THR A 1 82 ? -5.470 27.225 -24.623 1.00 51.28 82 THR A N 1
ATOM 579 C CA . THR A 1 82 ? -6.453 26.997 -23.550 1.00 51.28 82 THR A CA 1
ATOM 580 C C . THR A 1 82 ? -6.966 25.551 -23.546 1.00 51.28 82 THR A C 1
ATOM 582 O O . THR A 1 82 ? -7.144 24.958 -22.484 1.00 51.28 82 THR A O 1
ATOM 585 N N . LEU A 1 83 ? -7.131 24.944 -24.726 1.00 51.16 83 LEU A N 1
ATOM 586 C CA . LEU A 1 83 ? -7.538 23.541 -24.862 1.00 51.16 83 LEU A CA 1
ATOM 587 C C . LEU A 1 83 ? -6.445 22.552 -24.424 1.00 51.16 83 LEU A C 1
ATOM 589 O O . LEU A 1 83 ? -6.768 21.520 -23.839 1.00 51.16 83 LEU A O 1
ATOM 593 N N . ILE A 1 84 ? -5.165 22.873 -24.649 1.00 50.31 84 ILE A N 1
ATOM 594 C CA . ILE A 1 84 ? -4.040 22.026 -24.214 1.00 50.31 84 ILE A CA 1
ATOM 595 C C . ILE A 1 84 ? -3.954 21.979 -22.681 1.00 50.31 84 ILE A C 1
ATOM 597 O O . ILE A 1 84 ? -3.873 20.891 -22.116 1.00 50.31 84 ILE A O 1
ATOM 601 N N . LYS A 1 85 ? -4.099 23.123 -21.993 1.00 48.12 85 LYS A N 1
ATOM 602 C CA . LYS A 1 85 ? -4.110 23.163 -20.517 1.00 48.12 85 LYS A CA 1
ATOM 603 C C . LYS A 1 85 ? -5.229 22.318 -19.905 1.00 48.12 85 LYS A C 1
ATOM 605 O O . LYS A 1 85 ? -5.017 21.682 -18.881 1.00 48.12 85 LYS A O 1
ATOM 610 N N . ASN A 1 86 ? -6.400 22.285 -20.540 1.00 42.81 86 ASN A N 1
ATOM 611 C CA . ASN A 1 86 ? -7.550 21.546 -20.018 1.00 42.81 86 ASN A CA 1
ATOM 612 C C . ASN A 1 86 ? -7.406 20.021 -20.199 1.00 42.81 86 ASN A C 1
ATOM 614 O O . ASN A 1 86 ? -7.943 19.242 -19.412 1.00 42.81 86 ASN A O 1
ATOM 618 N N . LYS A 1 87 ? -6.660 19.581 -21.222 1.00 40.91 87 LYS A N 1
ATOM 619 C CA . LYS A 1 87 ? -6.390 18.160 -21.470 1.00 40.91 87 LYS A CA 1
ATOM 620 C C . LYS A 1 87 ? -5.379 17.584 -20.476 1.00 40.91 87 LYS A C 1
ATOM 622 O O . LYS A 1 87 ? -5.609 16.489 -19.967 1.00 40.91 87 LYS A O 1
ATOM 627 N N . ASP A 1 88 ? -4.343 18.347 -20.131 1.00 45.78 88 ASP A N 1
ATOM 628 C CA . ASP A 1 88 ? -3.365 17.937 -19.116 1.00 45.78 88 ASP A CA 1
ATOM 629 C C . ASP A 1 88 ? -4.024 17.761 -17.736 1.00 45.78 88 ASP A C 1
ATOM 631 O O . ASP A 1 88 ? -3.756 16.780 -17.044 1.00 45.78 88 ASP A O 1
ATOM 635 N N . THR A 1 89 ? -4.973 18.629 -17.359 1.00 45.25 89 THR A N 1
ATOM 636 C CA . THR A 1 89 ? -5.738 18.490 -16.105 1.00 45.25 89 THR A CA 1
ATOM 637 C C . THR A 1 89 ? -6.609 17.224 -16.075 1.00 45.25 89 THR A C 1
ATOM 639 O O . THR A 1 89 ? -6.737 16.589 -15.027 1.00 45.25 89 THR A O 1
ATOM 642 N N . GLN A 1 90 ? -7.173 16.795 -17.211 1.00 42.94 90 GLN A N 1
ATOM 643 C CA . GLN A 1 90 ? -7.982 15.569 -17.262 1.00 42.94 90 GLN A CA 1
ATOM 644 C C . GLN A 1 90 ? -7.153 14.277 -17.271 1.00 42.94 90 GLN A C 1
ATOM 646 O O . GLN A 1 90 ? -7.570 13.287 -16.664 1.00 42.94 90 GLN A O 1
ATOM 651 N N . ASP A 1 91 ? -5.975 14.269 -17.900 1.00 45.06 91 ASP A N 1
ATOM 652 C CA . ASP A 1 91 ? -5.064 13.115 -17.841 1.00 45.06 91 ASP A CA 1
ATOM 653 C C . ASP A 1 91 ? -4.418 12.951 -16.455 1.00 45.06 91 ASP A C 1
ATOM 655 O O . ASP A 1 91 ? -4.096 11.830 -16.051 1.00 45.06 91 ASP A O 1
ATOM 659 N N . ILE A 1 92 ? -4.286 14.043 -15.693 1.00 40.50 92 ILE A N 1
ATOM 660 C CA . ILE A 1 92 ? -3.935 13.998 -14.267 1.00 40.50 92 ILE A CA 1
ATOM 661 C C . ILE A 1 92 ? -5.076 13.351 -13.462 1.00 40.50 92 ILE A C 1
ATOM 663 O O . ILE A 1 92 ? -4.818 12.459 -12.662 1.00 40.50 92 ILE A O 1
ATOM 667 N N . SER A 1 93 ? -6.340 13.690 -13.732 1.00 42.03 93 SER A N 1
ATOM 668 C CA . SER A 1 93 ? -7.496 13.112 -13.024 1.00 42.03 93 SER A CA 1
ATOM 669 C C . SER A 1 93 ? -7.677 11.600 -13.258 1.00 42.03 93 SER A C 1
ATOM 671 O O . SER A 1 93 ? -7.980 10.864 -12.324 1.00 42.03 93 SER A O 1
ATOM 673 N N . LYS A 1 94 ? -7.430 11.078 -14.468 1.00 41.50 94 LYS A N 1
ATOM 674 C CA . LYS A 1 94 ? -7.624 9.638 -14.759 1.00 41.50 94 LYS A CA 1
ATOM 675 C C . LYS A 1 94 ? -6.600 8.710 -14.117 1.00 41.50 94 LYS A C 1
ATOM 677 O O . LYS A 1 94 ? -6.884 7.535 -13.913 1.00 41.50 94 LYS A O 1
ATOM 682 N N . LYS A 1 95 ? -5.415 9.214 -13.781 1.00 42.94 95 LYS A N 1
ATOM 683 C CA . LYS A 1 95 ? -4.415 8.418 -13.064 1.00 42.94 95 LYS A CA 1
ATOM 684 C C . LYS A 1 95 ? -4.807 8.255 -11.566 1.00 42.94 95 LYS A C 1
ATOM 686 O O . LYS A 1 95 ? -4.248 7.382 -10.908 1.00 42.94 95 LYS A O 1
ATOM 691 N N . ALA A 1 96 ? -5.768 9.063 -11.047 1.00 41.34 96 ALA A N 1
ATOM 692 C CA . ALA A 1 96 ? -6.142 9.243 -9.620 1.00 41.34 96 ALA A CA 1
ATOM 693 C C . ALA A 1 96 ? -6.650 7.961 -8.974 1.00 41.34 96 ALA A C 1
ATOM 695 O O . ALA A 1 96 ? -6.503 7.750 -7.775 1.00 41.34 96 ALA A O 1
ATOM 696 N N . THR A 1 97 ? -7.199 7.077 -9.795 1.00 41.78 97 THR A N 1
ATOM 697 C CA . THR A 1 97 ? -7.868 5.854 -9.370 1.00 41.78 97 THR A CA 1
ATOM 698 C C . THR A 1 97 ? -6.895 4.728 -8.986 1.00 41.78 97 THR A C 1
ATOM 700 O O . THR A 1 97 ? -7.341 3.690 -8.514 1.00 41.78 97 THR A O 1
ATOM 703 N N . ALA A 1 98 ? -5.577 4.909 -9.163 1.00 45.34 98 ALA A N 1
ATOM 704 C CA . ALA A 1 98 ? -4.569 3.861 -8.949 1.00 45.34 98 ALA A CA 1
ATOM 705 C C . ALA A 1 98 ? -3.836 3.897 -7.583 1.00 45.34 98 ALA A C 1
ATOM 707 O O . ALA A 1 98 ? -2.934 3.092 -7.371 1.00 45.34 98 ALA A O 1
ATOM 708 N N . GLY A 1 99 ? -4.204 4.791 -6.653 1.00 48.47 99 GLY A N 1
ATOM 709 C CA . GLY A 1 99 ? -3.812 4.692 -5.231 1.00 48.47 99 GLY A CA 1
ATOM 710 C C . GLY A 1 99 ? -2.323 4.881 -4.881 1.00 48.47 99 GLY A C 1
ATOM 711 O O . GLY A 1 99 ? -1.894 4.425 -3.826 1.00 48.47 99 GLY A O 1
ATOM 712 N N . GLY A 1 100 ? -1.522 5.527 -5.735 1.00 54.09 100 GLY A N 1
ATOM 713 C CA . GLY A 1 100 ? -0.109 5.838 -5.460 1.00 54.09 100 GLY A CA 1
ATOM 714 C C . GLY A 1 100 ? 0.165 7.338 -5.276 1.00 54.09 100 GLY A C 1
ATOM 715 O O . GLY A 1 100 ? -0.686 8.151 -5.642 1.00 54.09 100 GLY A O 1
ATOM 716 N N . PRO A 1 101 ? 1.342 7.722 -4.741 1.00 62.81 101 PRO A N 1
ATOM 717 C CA . PRO A 1 101 ? 1.753 9.114 -4.655 1.00 62.81 101 PRO A CA 1
ATOM 718 C C . PRO A 1 101 ? 2.067 9.708 -6.036 1.00 62.81 101 PRO A C 1
ATOM 720 O O . PRO A 1 101 ? 2.624 9.070 -6.933 1.00 62.81 101 PRO A O 1
ATOM 723 N N . TRP A 1 102 ? 1.708 10.970 -6.176 1.00 74.38 102 TRP A N 1
ATOM 724 C CA . TRP A 1 102 ? 1.787 11.821 -7.347 1.00 74.38 102 TRP A CA 1
ATOM 725 C C . TRP A 1 102 ? 2.918 12.797 -7.154 1.00 74.38 102 TRP A C 1
ATOM 727 O O . TRP A 1 102 ? 3.088 13.315 -6.058 1.00 74.38 102 TRP A O 1
ATOM 737 N N . TYR A 1 103 ? 3.651 13.094 -8.217 1.00 78.19 103 TYR A N 1
ATOM 738 C CA . TYR A 1 103 ? 4.753 14.043 -8.147 1.00 78.19 103 TYR A CA 1
ATOM 739 C C . TYR A 1 103 ? 4.643 15.022 -9.305 1.00 78.19 103 TYR A C 1
ATOM 741 O O . TYR A 1 103 ? 4.485 14.603 -10.457 1.00 78.19 103 TYR A O 1
ATOM 749 N N . GLY A 1 104 ? 4.772 16.309 -9.002 1.00 75.38 104 GLY A N 1
ATOM 750 C CA . GLY A 1 104 ? 4.838 17.375 -9.993 1.00 75.38 104 GLY A CA 1
ATOM 751 C C . GLY A 1 104 ? 5.930 18.392 -9.668 1.00 75.38 104 GLY A C 1
ATOM 752 O O . GLY A 1 104 ? 6.355 18.532 -8.523 1.00 75.38 104 GLY A O 1
ATOM 753 N N . GLY A 1 105 ? 6.393 19.100 -10.700 1.00 73.69 105 GLY A N 1
ATOM 754 C CA . GLY A 1 105 ? 7.455 20.108 -10.605 1.00 73.69 105 GLY A CA 1
ATOM 755 C C . GLY A 1 105 ? 8.859 19.599 -10.952 1.00 73.69 105 GLY A C 1
ATOM 756 O O . GLY A 1 105 ? 9.060 18.435 -11.305 1.00 73.69 105 GLY A O 1
ATOM 757 N N . GLU A 1 106 ? 9.837 20.504 -10.898 1.00 66.12 106 GLU A N 1
ATOM 758 C CA . GLU A 1 106 ? 11.218 20.246 -11.313 1.00 66.12 106 GLU A CA 1
ATOM 759 C C . GLU A 1 106 ? 12.013 19.572 -10.182 1.00 66.12 106 GLU A C 1
ATOM 761 O O . GLU A 1 106 ? 12.654 20.221 -9.363 1.00 66.12 106 GLU A O 1
ATOM 766 N N . GLY A 1 107 ? 11.957 18.238 -10.132 1.00 65.75 107 GLY A N 1
ATOM 767 C CA . GLY A 1 107 ? 13.040 17.382 -9.619 1.00 65.75 107 GLY A CA 1
ATOM 768 C C . GLY A 1 107 ? 13.337 17.364 -8.113 1.00 65.75 107 GLY A C 1
ATOM 769 O O . GLY A 1 107 ? 14.141 16.538 -7.694 1.00 65.75 107 GLY A O 1
ATOM 770 N N . LEU A 1 108 ? 12.712 18.207 -7.288 1.00 75.06 108 LEU A N 1
ATOM 771 C CA . LEU A 1 108 ? 13.041 18.279 -5.855 1.00 75.06 108 LEU A CA 1
ATOM 772 C C . LEU A 1 108 ? 12.319 17.249 -4.978 1.00 75.06 108 LEU A C 1
ATOM 774 O O . LEU A 1 108 ? 12.811 16.952 -3.898 1.00 75.06 108 LEU A O 1
ATOM 778 N N . CYS A 1 109 ? 11.205 16.666 -5.422 1.00 79.06 109 CYS A N 1
ATOM 779 C CA . CYS A 1 109 ? 10.613 15.501 -4.762 1.00 79.06 109 CYS A CA 1
ATOM 780 C C . CYS A 1 109 ? 10.910 14.248 -5.591 1.00 79.06 109 CYS A C 1
ATOM 782 O O . CYS A 1 109 ? 10.322 14.045 -6.657 1.00 79.06 109 CYS A O 1
ATOM 784 N N . ALA A 1 110 ? 11.829 13.406 -5.114 1.00 77.00 110 ALA A N 1
ATOM 785 C CA . ALA A 1 110 ? 12.164 12.145 -5.765 1.00 77.00 110 ALA A CA 1
ATOM 786 C C . ALA A 1 110 ? 10.999 11.136 -5.704 1.00 77.00 110 ALA A C 1
ATOM 788 O O . ALA A 1 110 ? 10.332 10.990 -4.678 1.00 77.00 110 ALA A O 1
ATOM 789 N N . ARG A 1 111 ? 10.785 10.393 -6.801 1.00 69.31 111 ARG A N 1
ATOM 790 C CA . ARG A 1 111 ? 9.818 9.283 -6.860 1.00 69.31 111 ARG A CA 1
ATOM 791 C C . ARG A 1 111 ? 10.367 8.076 -6.094 1.00 69.31 111 ARG A C 1
ATOM 793 O O . ARG A 1 111 ? 11.511 7.696 -6.321 1.00 69.31 111 ARG A O 1
ATOM 800 N N . GLY A 1 112 ? 9.546 7.440 -5.255 1.00 64.19 112 GLY A N 1
ATOM 801 C CA . GLY A 1 112 ? 9.902 6.188 -4.561 1.00 64.19 112 GLY A CA 1
ATOM 802 C C . GLY A 1 112 ? 9.948 6.262 -3.032 1.00 64.19 112 GLY A C 1
ATOM 803 O O . GLY A 1 112 ? 10.223 5.252 -2.393 1.00 64.19 112 GLY A O 1
ATOM 804 N N . PHE A 1 113 ? 9.641 7.419 -2.442 1.00 64.50 113 PHE A N 1
ATOM 805 C CA . PHE A 1 113 ? 9.443 7.571 -0.998 1.00 64.50 113 PHE A CA 1
ATOM 806 C C . PHE A 1 113 ? 7.964 7.802 -0.674 1.00 64.50 113 PHE A C 1
ATOM 808 O O . PHE A 1 113 ? 7.269 8.473 -1.434 1.00 64.50 113 PHE A O 1
ATOM 815 N N . ASN A 1 114 ? 7.495 7.309 0.482 1.00 81.81 114 ASN A N 1
ATOM 816 C CA . ASN A 1 114 ? 6.211 7.709 1.082 1.00 81.81 114 ASN A CA 1
ATOM 817 C C . ASN A 1 114 ? 6.298 9.167 1.579 1.00 81.81 114 ASN A C 1
ATOM 819 O O . ASN A 1 114 ? 6.278 9.439 2.779 1.00 81.81 114 ASN A O 1
ATOM 823 N N . GLY A 1 115 ? 6.487 10.105 0.653 1.00 85.56 115 GLY A N 1
ATOM 824 C CA . GLY A 1 115 ? 6.704 11.519 0.924 1.00 85.56 115 GLY A CA 1
ATOM 825 C C . GLY A 1 115 ? 7.486 12.233 -0.176 1.00 85.56 115 GLY A C 1
ATOM 826 O O . GLY A 1 115 ? 7.576 11.764 -1.310 1.00 85.56 115 GLY A O 1
ATOM 827 N N . CYS A 1 116 ? 8.087 13.361 0.191 1.00 87.81 116 CYS A N 1
ATOM 828 C CA . CYS A 1 116 ? 9.010 14.130 -0.632 1.00 87.81 116 CYS A CA 1
ATOM 829 C C . CYS A 1 116 ? 10.425 14.055 -0.043 1.00 87.81 116 CYS A C 1
ATOM 831 O O . CYS A 1 116 ? 10.617 14.272 1.153 1.00 87.81 116 CYS A O 1
ATOM 833 N N . GLN A 1 117 ? 11.423 13.779 -0.883 1.00 89.25 117 GLN A N 1
ATOM 834 C CA . GLN A 1 117 ? 12.839 13.864 -0.525 1.00 89.25 117 GLN A CA 1
ATOM 835 C C . GLN A 1 117 ? 13.620 14.551 -1.645 1.00 89.25 117 GLN A C 1
ATOM 837 O O . GLN A 1 117 ? 13.426 14.216 -2.816 1.00 89.25 117 GLN A O 1
ATOM 842 N N . THR A 1 118 ? 14.517 15.467 -1.277 1.00 85.50 118 THR A N 1
ATOM 843 C CA . THR A 1 118 ? 15.430 16.129 -2.212 1.00 85.50 118 THR A CA 1
ATOM 844 C C . THR A 1 118 ? 16.505 15.168 -2.699 1.00 85.50 118 THR A C 1
ATOM 846 O O . THR A 1 118 ? 17.118 14.435 -1.923 1.00 85.50 118 THR A O 1
ATOM 849 N N . THR A 1 119 ? 16.743 15.152 -4.011 1.00 84.19 119 THR A N 1
ATOM 850 C CA . THR A 1 119 ? 17.702 14.234 -4.648 1.00 84.19 119 THR A CA 1
ATOM 851 C C . THR A 1 119 ? 19.149 14.482 -4.232 1.00 84.19 119 THR A C 1
ATOM 853 O O . THR A 1 119 ? 19.965 13.568 -4.275 1.00 84.19 119 THR A O 1
ATOM 856 N N . ASP A 1 120 ? 19.476 15.713 -3.848 1.00 87.31 120 ASP A N 1
ATOM 857 C CA . ASP A 1 120 ? 20.812 16.143 -3.431 1.00 87.31 120 ASP A CA 1
ATOM 858 C C . ASP A 1 120 ? 20.992 16.155 -1.902 1.00 87.31 120 ASP A C 1
ATOM 860 O O . ASP A 1 120 ? 22.073 16.472 -1.408 1.00 87.31 120 ASP A O 1
ATOM 864 N N . GLY A 1 121 ? 19.946 15.812 -1.141 1.00 88.00 121 GLY A N 1
ATOM 865 C CA . GLY A 1 121 ? 19.948 15.883 0.319 1.00 88.00 121 GLY A CA 1
ATOM 866 C C . GLY A 1 121 ? 19.946 17.311 0.874 1.00 88.00 121 GLY A C 1
ATOM 867 O O . GLY A 1 121 ? 20.086 17.485 2.086 1.00 88.00 121 GLY A O 1
ATOM 868 N N . THR A 1 122 ? 19.770 18.335 0.032 1.00 91.06 122 THR A N 1
ATOM 869 C CA . THR A 1 122 ? 19.688 19.728 0.477 1.00 91.06 122 THR A CA 1
ATOM 870 C C . THR A 1 122 ? 18.389 19.940 1.243 1.00 91.06 122 THR A C 1
ATOM 872 O O . THR A 1 122 ? 17.312 19.541 0.795 1.00 91.06 122 THR A O 1
ATOM 875 N N . ALA A 1 123 ? 18.475 20.581 2.409 1.00 92.25 123 ALA A N 1
ATOM 876 C CA . ALA A 1 123 ? 17.290 20.941 3.168 1.00 92.25 123 ALA A CA 1
ATOM 877 C C . ALA A 1 123 ? 16.549 22.093 2.476 1.00 92.25 123 ALA A C 1
ATOM 879 O O . ALA A 1 123 ? 17.104 23.175 2.277 1.00 92.25 123 ALA A O 1
ATOM 880 N N . VAL A 1 124 ? 15.287 21.860 2.130 1.00 92.50 124 VAL A N 1
ATOM 881 C CA . VAL A 1 124 ? 14.380 22.862 1.562 1.00 92.50 124 VAL A CA 1
ATOM 882 C C . VAL A 1 124 ? 13.205 23.057 2.504 1.00 92.50 124 VAL A C 1
ATOM 884 O O . VAL A 1 124 ? 12.935 22.221 3.366 1.00 92.50 124 VAL A O 1
ATOM 887 N N . LEU A 1 125 ? 12.507 24.180 2.374 1.00 94.94 125 LEU A N 1
ATOM 888 C CA . LEU A 1 125 ? 11.276 24.373 3.122 1.00 94.94 125 LEU A CA 1
ATOM 889 C C . LEU A 1 125 ? 10.224 23.428 2.541 1.00 94.94 125 LEU A C 1
ATOM 891 O O . LEU A 1 125 ? 9.854 23.569 1.380 1.00 94.94 125 LEU A O 1
ATOM 895 N N . MET A 1 126 ? 9.763 22.474 3.340 1.00 93.19 126 MET A N 1
ATOM 896 C CA . MET A 1 126 ? 8.678 21.568 2.988 1.00 93.19 126 MET A CA 1
ATOM 897 C C . MET A 1 126 ? 7.448 21.894 3.835 1.00 93.19 126 MET A C 1
ATOM 899 O O . MET A 1 126 ? 7.576 22.161 5.034 1.00 93.19 126 MET A O 1
ATOM 903 N N . VAL A 1 127 ? 6.272 21.885 3.214 1.00 93.19 127 VAL A N 1
ATOM 904 C CA . VAL A 1 127 ? 4.987 22.171 3.859 1.00 93.19 127 VAL A CA 1
ATOM 905 C C . VAL A 1 127 ? 4.034 21.015 3.582 1.00 93.19 127 VAL A C 1
ATOM 907 O O . VAL A 1 127 ? 3.760 20.716 2.425 1.00 93.19 127 VAL A O 1
ATOM 910 N N . ARG A 1 128 ? 3.552 20.344 4.632 1.00 93.44 128 ARG A N 1
ATOM 911 C CA . ARG A 1 128 ? 2.527 19.300 4.535 1.00 93.44 128 ARG A CA 1
ATOM 912 C C . ARG A 1 128 ? 1.153 19.925 4.706 1.00 93.44 128 ARG A C 1
ATOM 914 O O . ARG A 1 128 ? 0.915 20.642 5.680 1.00 93.44 128 ARG A O 1
ATOM 921 N N . HIS A 1 129 ? 0.249 19.583 3.804 1.00 91.38 129 HIS A N 1
ATOM 922 C CA . HIS A 1 129 ? -1.135 20.006 3.814 1.00 91.38 129 HIS A CA 1
ATOM 923 C C . HIS A 1 129 ? -2.078 18.811 3.947 1.00 91.38 129 HIS A C 1
ATOM 925 O O . HIS A 1 129 ? -1.847 17.772 3.326 1.00 91.38 129 HIS A O 1
ATOM 931 N N . HIS A 1 130 ? -3.144 18.995 4.727 1.00 87.19 130 HIS A N 1
ATOM 932 C CA . HIS A 1 130 ? -4.306 18.110 4.735 1.00 87.19 130 HIS A CA 1
ATOM 933 C C . HIS A 1 130 ? -5.283 18.570 3.652 1.00 87.19 130 HIS A C 1
ATOM 935 O O . HIS A 1 130 ? -5.500 19.775 3.476 1.00 87.19 130 HIS A O 1
ATOM 941 N N . CYS A 1 131 ? -5.854 17.628 2.911 1.00 84.25 131 CYS A N 1
ATOM 942 C CA . CYS A 1 131 ? -6.795 17.906 1.838 1.00 84.25 131 CYS A CA 1
ATOM 943 C C . CYS A 1 131 ? -8.110 17.169 2.140 1.00 84.25 131 CYS A C 1
ATOM 945 O O . CYS A 1 131 ? -8.187 15.946 2.021 1.00 84.25 131 CYS A O 1
ATOM 947 N N . ASP A 1 132 ? -9.149 17.925 2.516 1.00 69.75 132 ASP A N 1
ATOM 948 C CA . ASP A 1 132 ? -10.468 17.382 2.889 1.00 69.75 132 ASP A CA 1
ATOM 949 C C . ASP A 1 132 ? -11.173 16.677 1.717 1.00 69.75 132 ASP A C 1
ATOM 951 O O . ASP A 1 132 ? -11.989 15.776 1.912 1.00 69.75 132 ASP A O 1
ATOM 955 N N . THR A 1 133 ? -10.854 17.060 0.478 1.00 65.06 133 THR A N 1
ATOM 956 C CA . THR A 1 133 ? -11.301 16.362 -0.729 1.00 65.06 133 THR A CA 1
ATOM 957 C C . THR A 1 133 ? -10.160 16.257 -1.732 1.00 65.06 133 THR A C 1
ATOM 959 O O . THR A 1 133 ? -9.289 17.123 -1.820 1.00 65.06 133 THR A O 1
ATOM 962 N N . ALA A 1 134 ? -10.182 15.201 -2.548 1.00 57.31 134 ALA A N 1
ATOM 963 C CA . ALA A 1 134 ? -9.170 14.968 -3.577 1.00 57.31 134 ALA A CA 1
ATOM 964 C C . ALA A 1 134 ? -9.099 16.078 -4.655 1.00 57.31 134 ALA A C 1
ATOM 966 O O . ALA A 1 134 ? -8.204 16.024 -5.493 1.00 57.31 134 ALA A O 1
ATOM 967 N N . ASN A 1 135 ? -10.028 17.052 -4.669 1.00 56.00 135 ASN A N 1
ATOM 968 C CA . ASN A 1 135 ? -10.163 18.032 -5.754 1.00 56.00 135 ASN A CA 1
ATOM 969 C C . ASN A 1 135 ? -10.384 19.504 -5.333 1.00 56.00 135 ASN A C 1
ATOM 971 O O . ASN A 1 135 ? -10.190 20.362 -6.192 1.00 56.00 135 ASN A O 1
ATOM 975 N N . ASP A 1 136 ? -10.742 19.844 -4.084 1.00 59.31 136 ASP A N 1
ATOM 976 C CA . ASP A 1 136 ? -11.070 21.245 -3.713 1.00 59.31 136 ASP A CA 1
ATOM 977 C C . ASP A 1 136 ? -9.892 22.053 -3.139 1.00 59.31 136 ASP A C 1
ATOM 979 O O . ASP A 1 136 ? -10.065 23.155 -2.616 1.00 59.31 136 ASP A O 1
ATOM 983 N N . GLY A 1 137 ? -8.669 21.547 -3.304 1.00 68.38 137 GLY A N 1
ATOM 984 C CA . GLY A 1 137 ? -7.459 22.179 -2.789 1.00 68.38 137 GLY A CA 1
ATOM 985 C C . GLY A 1 137 ? -7.210 21.849 -1.318 1.00 68.38 137 GLY A C 1
ATOM 986 O O . GLY A 1 137 ? -8.122 21.596 -0.535 1.00 68.38 137 GLY A O 1
ATOM 987 N N . CYS A 1 138 ? -5.936 21.815 -0.940 1.00 80.50 138 CYS A N 1
ATOM 988 C CA . CYS A 1 138 ? -5.536 21.442 0.408 1.00 80.50 138 CYS A CA 1
ATOM 989 C C . CYS A 1 138 ? -5.634 22.656 1.337 1.00 80.50 138 CYS A C 1
ATOM 991 O O . CYS A 1 138 ? -4.856 23.608 1.236 1.00 80.50 138 CYS A O 1
ATOM 993 N N . VAL A 1 139 ? -6.626 22.639 2.223 1.00 71.44 139 VAL A N 1
ATOM 994 C CA . VAL A 1 139 ? -6.938 23.726 3.155 1.00 71.44 139 VAL A CA 1
ATOM 995 C C . VAL A 1 139 ? -6.525 23.324 4.563 1.00 71.44 139 VAL A C 1
ATOM 997 O O . VAL A 1 139 ? -7.318 22.868 5.372 1.00 71.44 139 VAL A O 1
ATOM 1000 N N . GLY A 1 140 ? -5.246 23.512 4.866 1.00 79.81 140 GLY A N 1
ATOM 1001 C CA . GLY A 1 140 ? -4.726 23.292 6.210 1.00 79.81 140 GLY A CA 1
ATOM 1002 C C . GLY A 1 140 ? -3.264 22.910 6.172 1.00 79.81 140 GLY A C 1
ATOM 1003 O O . GLY A 1 140 ? -2.918 21.795 5.803 1.00 79.81 140 GLY A O 1
ATOM 1004 N N . GLU A 1 141 ? -2.393 23.844 6.537 1.00 87.75 141 GLU A N 1
ATOM 1005 C CA . GLU A 1 141 ? -0.999 23.521 6.823 1.00 87.75 141 GLU A CA 1
ATOM 1006 C C . GLU A 1 141 ? -0.935 22.717 8.124 1.00 87.75 141 GLU A C 1
ATOM 1008 O O . GLU A 1 141 ? -1.298 23.213 9.189 1.00 87.75 141 GLU A O 1
ATOM 1013 N N . VAL A 1 142 ? -0.485 21.469 8.024 1.00 87.88 142 VAL A N 1
ATOM 1014 C CA . VAL A 1 142 ? -0.342 20.558 9.168 1.00 87.88 142 VAL A CA 1
ATOM 1015 C C . VAL A 1 142 ? 1.079 20.604 9.715 1.00 87.88 142 VAL A C 1
ATOM 1017 O O . VAL A 1 142 ? 1.302 20.404 10.907 1.00 87.88 142 VAL A O 1
ATOM 1020 N N . ASP A 1 143 ? 2.060 20.807 8.836 1.00 91.31 143 ASP A N 1
ATOM 1021 C CA . ASP A 1 143 ? 3.474 20.708 9.181 1.00 91.31 143 ASP A CA 1
ATOM 1022 C C . ASP A 1 143 ? 4.310 21.587 8.256 1.00 91.31 143 ASP A C 1
ATOM 1024 O O . ASP A 1 143 ? 4.093 21.604 7.046 1.00 91.31 143 ASP A O 1
ATOM 1028 N N . ARG A 1 144 ? 5.298 22.282 8.811 1.00 95.06 144 ARG A N 1
ATOM 1029 C CA . ARG A 1 144 ? 6.224 23.125 8.055 1.00 95.06 144 ARG A CA 1
ATOM 1030 C C . ARG A 1 144 ? 7.605 23.000 8.657 1.00 95.06 144 ARG A C 1
ATOM 1032 O O . ARG A 1 144 ? 7.829 23.363 9.808 1.00 95.06 144 ARG A O 1
ATOM 1039 N N . GLN A 1 145 ? 8.551 22.538 7.853 1.00 95.00 145 GLN A N 1
ATOM 1040 C CA . GLN A 1 145 ? 9.919 22.324 8.310 1.00 95.00 145 GLN A CA 1
ATOM 1041 C C . GLN A 1 145 ? 10.915 22.469 7.166 1.00 95.00 145 GLN A C 1
ATOM 1043 O O . GLN A 1 145 ? 10.651 22.082 6.029 1.00 95.00 145 GLN A O 1
ATOM 1048 N N . THR A 1 146 ? 12.089 23.005 7.488 1.00 94.94 146 THR A N 1
ATOM 1049 C CA . THR A 1 146 ? 13.238 23.001 6.583 1.00 94.94 146 THR A CA 1
ATOM 1050 C C . THR A 1 146 ? 13.959 21.670 6.738 1.00 94.94 146 THR A C 1
ATOM 1052 O O . THR A 1 146 ? 14.644 21.442 7.732 1.00 94.94 146 THR A O 1
ATOM 1055 N N . THR A 1 147 ? 13.771 20.774 5.778 1.00 94.44 147 THR A N 1
ATOM 1056 C CA . THR A 1 147 ? 14.268 19.395 5.824 1.00 94.44 147 THR A CA 1
ATOM 1057 C C . THR A 1 147 ? 14.621 18.924 4.418 1.00 94.44 147 THR A C 1
ATOM 1059 O O . THR A 1 147 ? 14.139 19.468 3.426 1.00 94.44 147 THR A O 1
ATOM 1062 N N . SER A 1 148 ? 15.489 17.924 4.308 1.00 91.75 148 SER A N 1
ATOM 1063 C CA . SER A 1 148 ? 15.759 17.247 3.036 1.00 91.75 148 SER A CA 1
ATOM 1064 C C . SER A 1 148 ? 14.741 16.145 2.735 1.00 91.75 148 SER A C 1
ATOM 1066 O O . SER A 1 148 ? 14.664 15.675 1.604 1.00 91.75 148 SER A O 1
ATOM 1068 N N . SER A 1 149 ? 13.928 15.750 3.720 1.00 91.31 149 SER A N 1
ATOM 1069 C CA . SER A 1 149 ? 12.864 14.759 3.554 1.00 91.31 149 SER A CA 1
ATOM 1070 C C . SER A 1 149 ? 11.662 15.031 4.453 1.00 91.31 149 SER A C 1
ATOM 1072 O O . SER A 1 149 ? 11.823 15.315 5.644 1.00 91.31 149 SER A O 1
ATOM 1074 N N . MET A 1 150 ? 10.461 14.848 3.916 1.00 92.38 150 MET A N 1
ATOM 1075 C CA . MET A 1 150 ? 9.198 14.885 4.645 1.00 92.38 150 MET A CA 1
ATOM 1076 C C . MET A 1 150 ? 8.325 13.716 4.194 1.00 92.38 150 MET A C 1
ATOM 1078 O O . MET A 1 150 ? 8.093 13.540 3.001 1.00 92.38 150 MET A O 1
ATOM 1082 N N . SER A 1 151 ? 7.841 12.924 5.148 1.00 90.62 151 SER A N 1
ATOM 1083 C CA . SER A 1 151 ? 6.938 11.803 4.882 1.00 90.62 151 SER A CA 1
ATOM 1084 C C . SER A 1 151 ? 5.477 12.208 5.018 1.00 90.62 151 SER A C 1
ATOM 1086 O O . SER A 1 151 ? 5.136 13.076 5.830 1.00 90.62 151 SER A O 1
ATOM 1088 N N . PHE A 1 152 ? 4.628 11.538 4.248 1.00 89.12 152 PHE A N 1
ATOM 1089 C CA . PHE A 1 152 ? 3.191 11.528 4.489 1.00 89.12 152 PHE A CA 1
ATOM 1090 C C . PHE A 1 152 ? 2.901 10.854 5.841 1.00 89.12 152 PHE A C 1
ATOM 1092 O O . PHE A 1 152 ? 3.633 9.939 6.236 1.00 89.12 152 PHE A O 1
ATOM 1099 N N . LYS A 1 153 ? 1.909 11.341 6.594 1.00 85.06 153 LYS A N 1
ATOM 1100 C CA . LYS A 1 153 ? 1.625 10.856 7.959 1.00 85.06 153 LYS A CA 1
ATOM 1101 C C . LYS A 1 153 ? 0.247 10.247 8.112 1.00 85.06 153 LYS A C 1
ATOM 1103 O O . LYS A 1 153 ? 0.030 9.507 9.073 1.00 85.06 153 LYS A O 1
ATOM 1108 N N . GLU A 1 154 ? -0.673 10.567 7.224 1.00 77.06 154 GLU A N 1
ATOM 1109 C CA . GLU A 1 154 ? -2.040 10.116 7.377 1.00 77.06 154 GLU A CA 1
ATOM 1110 C C . GLU A 1 154 ? -2.262 8.730 6.793 1.00 77.06 154 GLU A C 1
ATOM 1112 O O . GLU A 1 154 ? -1.442 8.166 6.075 1.00 77.06 154 GLU A O 1
ATOM 1117 N N . SER A 1 155 ? -3.366 8.128 7.214 1.00 70.50 155 SER A N 1
ATOM 1118 C CA . SER A 1 155 ? -3.776 6.790 6.783 1.00 70.50 155 SER A CA 1
ATOM 1119 C C . SER A 1 155 ? -5.087 6.818 6.004 1.00 70.50 155 SER A C 1
ATOM 1121 O O . SER A 1 155 ? -5.549 5.777 5.541 1.00 70.50 155 SER A O 1
ATOM 1123 N N . CYS A 1 156 ? -5.692 7.997 5.863 1.00 75.25 156 CYS A N 1
ATOM 1124 C CA . CYS A 1 156 ? -6.986 8.199 5.239 1.00 75.25 156 CYS A CA 1
ATOM 1125 C C . CYS A 1 156 ? -7.079 9.658 4.727 1.00 75.25 156 CYS A C 1
ATOM 1127 O O . CYS A 1 156 ? -6.299 10.502 5.159 1.00 75.25 156 CYS A O 1
ATOM 1129 N N . GLY A 1 157 ? -7.988 9.954 3.790 1.00 81.56 157 GLY A N 1
ATOM 1130 C CA . GLY A 1 157 ? -8.146 11.302 3.219 1.00 81.56 157 GLY A CA 1
ATOM 1131 C C . GLY A 1 157 ? -7.162 11.592 2.083 1.00 81.56 157 GLY A C 1
ATOM 1132 O O . GLY A 1 157 ? -6.840 10.701 1.296 1.00 81.56 157 GLY A O 1
ATOM 1133 N N . ALA A 1 158 ? -6.687 12.829 1.968 1.00 82.94 158 ALA A N 1
ATOM 1134 C CA . ALA A 1 158 ? -5.650 13.198 1.011 1.00 82.94 158 ALA A CA 1
ATOM 1135 C C . ALA A 1 158 ? -4.605 14.113 1.664 1.00 82.94 158 ALA A C 1
ATOM 1137 O O . ALA A 1 158 ? -4.939 14.988 2.459 1.00 82.94 158 ALA A O 1
ATOM 1138 N N . GLU A 1 159 ? -3.334 13.911 1.320 1.00 88.38 159 GLU A N 1
ATOM 1139 C CA . GLU A 1 159 ? -2.213 14.715 1.815 1.00 88.38 159 GLU A CA 1
ATOM 1140 C C . GLU A 1 159 ? -1.357 15.224 0.654 1.00 88.38 159 GLU A C 1
ATOM 1142 O O . GLU A 1 159 ? -1.056 14.490 -0.289 1.00 88.38 159 GLU A O 1
ATOM 1147 N N . GLN A 1 160 ? -0.884 16.463 0.776 1.00 91.31 160 GLN A N 1
ATOM 1148 C CA . GLN A 1 160 ? 0.064 17.079 -0.150 1.00 91.31 160 GLN A CA 1
ATOM 1149 C C . GLN A 1 160 ? 1.300 17.564 0.609 1.00 91.31 160 GLN A C 1
ATOM 1151 O O . GLN A 1 160 ? 1.209 18.027 1.741 1.00 91.31 160 GLN A O 1
ATOM 1156 N N . ILE A 1 161 ? 2.470 17.464 -0.007 1.00 92.06 161 ILE A N 1
ATOM 1157 C CA . ILE A 1 161 ? 3.728 18.024 0.474 1.00 92.06 161 ILE A CA 1
ATOM 1158 C C . ILE A 1 161 ? 4.276 18.944 -0.607 1.00 92.06 161 ILE A C 1
ATOM 1160 O O . ILE A 1 161 ? 4.615 18.490 -1.697 1.00 92.06 161 ILE A O 1
ATOM 1164 N N . ASP A 1 162 ? 4.428 20.212 -0.264 1.00 91.94 162 ASP A N 1
ATOM 1165 C CA . ASP A 1 162 ? 4.972 21.255 -1.120 1.00 91.94 162 ASP A CA 1
ATOM 1166 C C . ASP A 1 162 ? 6.420 21.549 -0.745 1.00 91.94 162 ASP A C 1
ATOM 1168 O O . ASP A 1 162 ? 6.732 21.743 0.428 1.00 91.94 162 ASP A O 1
ATOM 1172 N N . ALA A 1 163 ? 7.316 21.608 -1.731 1.00 91.25 163 ALA A N 1
ATOM 1173 C CA . ALA A 1 163 ? 8.733 21.893 -1.533 1.00 91.25 163 ALA A CA 1
ATOM 1174 C C . ALA A 1 163 ? 9.145 23.222 -2.186 1.00 91.25 163 ALA A C 1
ATOM 1176 O O . ALA A 1 163 ? 8.955 23.464 -3.386 1.00 91.25 163 ALA A O 1
ATOM 1177 N N . TYR A 1 164 ? 9.772 24.068 -1.372 1.00 93.25 164 TYR A N 1
ATOM 1178 C CA . TYR A 1 164 ? 10.206 25.418 -1.704 1.00 93.25 164 TYR A CA 1
ATOM 1179 C C . TYR A 1 164 ? 11.735 25.528 -1.546 1.00 93.25 164 TYR A C 1
ATOM 1181 O O . TYR A 1 164 ? 12.233 25.708 -0.426 1.00 93.25 164 TYR A O 1
ATOM 1189 N N . PRO A 1 165 ? 12.517 25.440 -2.636 1.00 86.06 165 PRO A N 1
ATOM 1190 C CA . PRO A 1 165 ? 13.916 25.845 -2.623 1.00 86.06 165 PRO A CA 1
ATOM 1191 C C . PRO A 1 165 ? 13.963 27.360 -2.378 1.00 86.06 165 PRO A C 1
ATOM 1193 O O . PRO A 1 165 ? 13.061 28.085 -2.799 1.00 86.06 165 PRO A O 1
ATOM 1196 N N . GLY A 1 166 ? 14.969 27.840 -1.642 1.00 81.00 166 GLY A N 1
ATOM 1197 C CA . GLY A 1 166 ? 15.034 29.214 -1.123 1.00 81.00 166 GLY A CA 1
ATOM 1198 C C . GLY A 1 166 ? 14.511 30.293 -2.088 1.00 81.00 166 GLY A C 1
ATOM 1199 O O . GLY A 1 166 ? 14.879 30.329 -3.258 1.00 81.00 166 GLY A O 1
ATOM 1200 N N . GLY A 1 167 ? 13.636 31.175 -1.590 1.00 79.00 167 GLY A N 1
ATOM 1201 C CA . GLY A 1 167 ? 12.975 32.216 -2.395 1.00 79.00 167 GLY A CA 1
ATOM 1202 C C . GLY A 1 167 ? 11.444 32.145 -2.428 1.00 79.00 167 GLY A C 1
ATOM 1203 O O . GLY A 1 167 ? 10.821 32.939 -3.129 1.00 79.00 167 GLY A O 1
ATOM 1204 N N . GLY A 1 168 ? 10.830 31.219 -1.682 1.00 84.94 168 GLY A N 1
ATOM 1205 C CA . GLY A 1 168 ? 9.378 31.181 -1.447 1.00 84.94 168 GLY A CA 1
ATOM 1206 C C . GLY A 1 168 ? 8.527 30.763 -2.650 1.00 84.94 168 GLY A C 1
ATOM 1207 O O . GLY A 1 168 ? 7.303 30.816 -2.572 1.00 84.94 168 GLY A O 1
ATOM 1208 N N . LYS A 1 169 ? 9.144 30.344 -3.760 1.00 88.25 169 LYS A N 1
ATOM 1209 C CA . LYS A 1 169 ? 8.435 29.805 -4.927 1.00 88.25 169 LYS A CA 1
ATOM 1210 C C . LYS A 1 169 ? 8.314 28.291 -4.811 1.00 88.25 169 LYS A C 1
ATOM 1212 O O . LYS A 1 169 ? 9.292 27.624 -4.486 1.00 88.25 169 LYS A O 1
ATOM 1217 N N . LEU A 1 170 ? 7.118 27.769 -5.080 1.00 85.56 170 LEU A N 1
ATOM 1218 C CA . LEU A 1 170 ? 6.877 26.331 -5.158 1.00 85.56 170 LEU A CA 1
ATOM 1219 C C . LEU A 1 170 ? 7.662 25.770 -6.346 1.00 85.56 170 LEU A C 1
ATOM 1221 O O . LEU A 1 170 ? 7.470 26.234 -7.471 1.00 85.56 170 LEU A O 1
ATOM 1225 N N . ALA A 1 171 ? 8.539 24.801 -6.103 1.00 87.75 171 ALA A N 1
ATOM 1226 C CA . ALA A 1 171 ? 9.333 24.183 -7.166 1.00 87.75 171 ALA A CA 1
ATOM 1227 C C . ALA A 1 171 ? 8.942 22.728 -7.427 1.00 87.75 171 ALA A C 1
ATOM 1229 O O . ALA A 1 171 ? 8.988 22.283 -8.574 1.00 87.75 171 ALA A O 1
ATOM 1230 N N . SER A 1 172 ? 8.512 22.000 -6.394 1.00 88.31 172 SER A N 1
ATOM 1231 C CA . SER A 1 172 ? 7.941 20.664 -6.552 1.00 88.31 172 SER A CA 1
ATOM 1232 C C . SER A 1 172 ? 6.899 20.362 -5.491 1.00 88.31 172 SER A C 1
ATOM 1234 O O . SER A 1 172 ? 6.867 21.002 -4.443 1.00 88.31 172 SER A O 1
ATOM 1236 N N . TRP A 1 173 ? 6.087 19.347 -5.755 1.00 88.75 173 TRP A N 1
ATOM 1237 C CA . TRP A 1 173 ? 5.099 18.835 -4.820 1.00 88.75 173 TRP A CA 1
ATOM 1238 C C . TRP A 1 173 ? 4.964 17.315 -4.944 1.00 88.75 173 TRP A C 1
ATOM 1240 O O . TRP A 1 173 ? 5.243 16.730 -5.998 1.00 88.75 173 TRP A O 1
ATOM 1250 N N . ALA A 1 174 ? 4.540 16.685 -3.854 1.00 87.69 174 ALA A N 1
ATOM 1251 C CA . ALA A 1 174 ? 4.138 15.289 -3.790 1.00 87.69 174 ALA A CA 1
ATOM 1252 C C . ALA A 1 174 ? 2.725 15.200 -3.196 1.00 87.69 174 ALA A C 1
ATOM 1254 O O . ALA A 1 174 ? 2.452 15.856 -2.202 1.00 87.69 174 ALA A O 1
ATOM 1255 N N . HIS A 1 175 ? 1.830 14.398 -3.765 1.00 86.44 175 HIS A N 1
ATOM 1256 C CA . HIS A 1 175 ? 0.444 14.256 -3.289 1.00 86.44 175 HIS A CA 1
ATOM 1257 C C . HIS A 1 175 ? 0.071 12.787 -3.147 1.00 86.44 175 HIS A C 1
ATOM 1259 O O . HIS A 1 175 ? 0.496 11.979 -3.962 1.00 86.44 175 HIS A O 1
ATOM 1265 N N . VAL A 1 176 ? -0.742 12.414 -2.169 1.00 84.00 176 VAL A N 1
ATOM 1266 C CA . VAL A 1 176 ? -1.294 11.063 -2.038 1.00 84.00 176 VAL A CA 1
ATOM 1267 C C . VAL A 1 176 ? -2.776 11.140 -1.686 1.00 84.00 176 VAL A C 1
ATOM 1269 O O . VAL A 1 176 ? -3.184 11.910 -0.823 1.00 84.00 176 VAL A O 1
ATOM 1272 N N . ASN A 1 177 ? -3.585 10.340 -2.381 1.00 81.44 177 ASN A N 1
ATOM 1273 C CA . ASN A 1 177 ? -4.981 10.102 -2.025 1.00 81.44 177 ASN A CA 1
ATOM 1274 C C . ASN A 1 177 ? -5.055 8.731 -1.359 1.00 81.44 177 ASN A C 1
ATOM 1276 O O . ASN A 1 177 ? -4.760 7.718 -1.997 1.00 81.44 177 ASN A O 1
ATOM 1280 N N . TYR A 1 178 ? -5.443 8.700 -0.093 1.00 79.19 178 TYR A N 1
ATOM 1281 C CA . TYR A 1 178 ? -5.775 7.469 0.604 1.00 79.19 178 TYR A CA 1
ATOM 1282 C C . TYR A 1 178 ? -7.201 7.034 0.242 1.00 79.19 178 TYR A C 1
ATOM 1284 O O . TYR A 1 178 ? -7.988 7.803 -0.317 1.00 79.19 178 TYR A O 1
ATOM 1292 N N . ALA A 1 179 ? -7.554 5.784 0.550 1.00 68.88 179 ALA A N 1
ATOM 1293 C CA . ALA A 1 179 ? -8.937 5.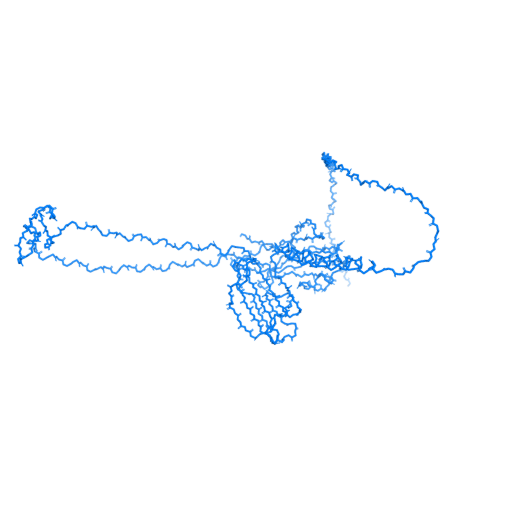337 0.424 1.00 68.88 179 ALA A CA 1
ATOM 1294 C C . ALA A 1 179 ? -9.856 6.227 1.288 1.00 68.88 179 ALA A C 1
ATOM 1296 O O . ALA A 1 179 ? -9.497 6.616 2.400 1.00 68.88 179 ALA A O 1
ATOM 1297 N N . THR A 1 180 ? -11.036 6.557 0.762 1.00 59.22 180 THR A N 1
ATOM 1298 C CA . THR A 1 180 ? -11.969 7.579 1.276 1.00 59.22 180 THR A CA 1
ATOM 1299 C C . THR A 1 180 ? -12.614 7.275 2.634 1.00 59.22 180 THR A C 1
ATOM 1301 O O . THR A 1 180 ? -13.389 8.086 3.135 1.00 59.22 180 THR A O 1
ATOM 1304 N N . ASP A 1 181 ? -12.290 6.154 3.275 1.00 54.12 181 ASP A N 1
ATOM 1305 C CA . ASP A 1 181 ? -12.992 5.677 4.469 1.00 54.12 181 ASP A CA 1
ATOM 1306 C C . ASP A 1 181 ? -12.315 6.131 5.779 1.00 54.12 181 ASP A C 1
ATOM 1308 O O . ASP A 1 181 ? -12.007 5.327 6.654 1.00 54.12 181 ASP A O 1
ATOM 1312 N N . CYS A 1 182 ? -12.128 7.446 5.962 1.00 59.62 182 CYS A N 1
ATOM 1313 C CA . CYS A 1 182 ? -11.776 8.035 7.274 1.00 59.62 182 CYS A CA 1
ATOM 1314 C C . CYS A 1 182 ? -12.932 7.997 8.296 1.00 59.62 182 CYS A C 1
ATOM 1316 O O . CYS A 1 182 ? -12.788 8.450 9.431 1.00 59.62 182 CYS A O 1
ATOM 1318 N N . GLY A 1 183 ? -14.119 7.553 7.883 1.00 54.19 183 GLY A N 1
ATOM 1319 C CA . GLY A 1 183 ? -15.382 7.948 8.497 1.00 54.19 183 GLY A CA 1
ATOM 1320 C C . GLY A 1 183 ? -16.226 6.806 9.038 1.00 54.19 183 GLY A C 1
ATOM 1321 O O . GLY A 1 183 ? -17.431 6.808 8.819 1.00 54.19 183 GLY A O 1
ATOM 1322 N N . ALA A 1 184 ? -15.651 5.864 9.777 1.00 46.19 184 ALA A N 1
ATOM 1323 C CA . ALA A 1 184 ? -16.427 5.178 10.805 1.00 46.19 184 ALA A CA 1
ATOM 1324 C C . ALA A 1 184 ? -15.938 5.687 12.158 1.00 46.19 184 ALA A C 1
ATOM 1326 O O . ALA A 1 184 ? -15.125 5.047 12.823 1.00 46.19 184 ALA A O 1
ATOM 1327 N N . ALA A 1 185 ? -16.408 6.877 12.553 1.00 43.97 185 ALA A N 1
ATOM 1328 C CA . ALA A 1 185 ? -16.327 7.273 13.949 1.00 43.97 185 ALA A CA 1
ATOM 1329 C C . ALA A 1 185 ? -16.930 6.128 14.768 1.00 43.97 185 ALA A C 1
ATOM 1331 O O . ALA A 1 185 ? -18.093 5.770 14.566 1.00 43.97 185 ALA A O 1
ATOM 1332 N N . THR A 1 186 ? -16.132 5.523 15.650 1.00 48.56 186 THR A N 1
ATOM 1333 C CA . THR A 1 186 ? -16.646 4.592 16.654 1.00 48.56 186 THR A CA 1
ATOM 1334 C C . THR A 1 186 ? -17.842 5.279 17.308 1.00 48.56 186 THR A C 1
ATOM 1336 O O . THR A 1 186 ? -17.664 6.401 17.789 1.00 48.56 186 THR A O 1
ATOM 1339 N N . PRO A 1 187 ? -19.055 4.696 17.272 1.00 42.69 187 PRO A N 1
ATOM 1340 C CA . PRO A 1 187 ? -20.244 5.377 17.756 1.00 42.69 187 PRO A CA 1
ATOM 1341 C C . PRO A 1 187 ? -19.998 5.814 19.197 1.00 42.69 187 PRO A C 1
ATOM 1343 O O . PRO A 1 187 ? -19.813 4.979 20.084 1.00 42.69 187 PRO A O 1
ATOM 1346 N N . THR A 1 188 ? -19.949 7.128 19.420 1.00 50.22 188 THR A N 1
ATOM 1347 C CA . THR A 1 188 ? -19.917 7.690 20.767 1.00 50.22 188 THR A CA 1
ATOM 1348 C C . THR A 1 188 ? -21.144 7.143 21.488 1.00 50.22 188 THR A C 1
ATOM 1350 O O . THR A 1 188 ? -22.253 7.321 20.970 1.00 50.22 188 THR A O 1
ATOM 1353 N N . PRO A 1 189 ? -20.992 6.447 22.631 1.00 46.94 189 PRO A N 1
ATOM 1354 C CA . PRO A 1 189 ? -22.138 5.900 23.336 1.00 46.94 189 PRO A CA 1
ATOM 1355 C C . PRO A 1 189 ? -23.102 7.045 23.635 1.00 46.94 189 PRO A C 1
ATOM 1357 O O . PRO A 1 189 ? -22.728 8.045 24.250 1.00 46.94 189 PRO A O 1
ATOM 1360 N N . THR A 1 190 ? -24.332 6.922 23.135 1.00 54.78 190 THR A N 1
ATOM 1361 C CA . THR A 1 190 ? -25.396 7.883 23.411 1.00 54.78 190 THR A CA 1
ATOM 1362 C C . THR A 1 190 ? -25.554 7.970 24.929 1.00 54.78 190 THR A C 1
ATOM 1364 O O . THR A 1 190 ? -25.746 6.926 25.557 1.00 54.78 190 THR A O 1
ATOM 1367 N N . PRO A 1 191 ? -25.435 9.160 25.547 1.00 46.12 191 PRO A N 1
ATOM 1368 C CA . PRO A 1 191 ? -25.602 9.278 26.985 1.00 46.12 191 PRO A CA 1
ATOM 1369 C C . PRO A 1 191 ? -26.994 8.770 27.361 1.00 46.12 191 PRO A C 1
ATOM 1371 O O . PRO A 1 191 ? -28.001 9.239 26.828 1.00 46.12 191 PRO A O 1
ATOM 1374 N N . THR A 1 192 ? -27.044 7.786 28.260 1.00 60.56 192 THR A N 1
ATOM 1375 C CA . THR A 1 192 ? -28.294 7.310 28.855 1.00 60.56 192 THR A CA 1
ATOM 1376 C C . THR A 1 192 ? -29.013 8.514 29.468 1.00 60.56 192 THR A C 1
ATOM 1378 O O . THR A 1 192 ? -28.386 9.229 30.255 1.00 60.56 192 THR A O 1
ATOM 1381 N N . PRO A 1 193 ? -30.287 8.784 29.123 1.00 47.06 193 PRO A N 1
ATOM 1382 C CA . PRO A 1 193 ? -30.993 9.940 29.655 1.00 47.06 193 PRO A CA 1
ATOM 1383 C C . PRO A 1 193 ? -31.039 9.858 31.182 1.00 47.06 193 PRO A C 1
ATOM 1385 O O . PRO A 1 193 ? -31.541 8.887 31.751 1.00 47.06 193 PRO A O 1
ATOM 1388 N N . THR A 1 194 ? -30.502 10.884 31.843 1.00 58.78 194 THR A N 1
ATOM 1389 C CA . THR A 1 194 ? -30.668 11.085 33.283 1.00 58.78 194 THR A CA 1
ATOM 1390 C C . THR A 1 194 ? -32.168 11.154 33.578 1.00 58.78 194 THR A C 1
ATOM 1392 O O . THR A 1 194 ? -32.851 11.962 32.942 1.00 58.78 194 THR A O 1
ATOM 1395 N N . PRO A 1 195 ? -32.712 10.338 34.500 1.00 44.38 195 PRO A N 1
ATOM 1396 C CA . PRO A 1 195 ? -34.127 10.398 34.834 1.00 44.38 195 PRO A CA 1
ATOM 1397 C C . PRO A 1 195 ? -34.472 11.808 35.312 1.00 44.38 195 PRO A C 1
ATOM 1399 O O . PRO A 1 195 ? -33.885 12.321 36.265 1.00 44.38 195 PRO A O 1
ATOM 1402 N N . THR A 1 196 ? -35.405 12.450 34.612 1.00 46.31 196 THR A N 1
ATOM 1403 C CA . THR A 1 196 ? -35.965 13.737 35.016 1.00 46.31 196 THR A CA 1
ATOM 1404 C C . THR A 1 196 ? -36.669 13.537 36.361 1.00 46.31 196 THR A C 1
ATOM 1406 O O . THR A 1 196 ? -37.543 12.668 36.439 1.00 46.31 196 THR A O 1
ATOM 1409 N N . PRO A 1 197 ? -36.304 14.271 37.430 1.00 43.72 197 PRO A N 1
ATOM 1410 C CA . PRO A 1 197 ? -37.044 14.189 38.680 1.00 43.72 197 PRO A CA 1
ATOM 1411 C C . PRO A 1 197 ? -38.510 14.568 38.415 1.00 43.72 197 PRO A C 1
ATOM 1413 O O . PRO A 1 197 ? -38.762 15.486 37.628 1.00 43.72 197 PRO A O 1
ATOM 1416 N N . PRO A 1 198 ? -39.478 13.855 39.016 1.00 48.41 198 PRO A N 1
ATOM 1417 C CA . PRO A 1 198 ? -40.886 14.166 38.837 1.00 48.41 198 PRO A CA 1
ATOM 1418 C C . PRO A 1 198 ? -41.129 15.614 39.260 1.00 48.41 198 PRO A C 1
ATOM 1420 O O . PRO A 1 198 ? -40.711 16.032 40.339 1.00 48.41 198 PRO A O 1
ATOM 1423 N N . VAL A 1 199 ? -41.776 16.373 38.378 1.00 46.44 199 VAL A N 1
ATOM 1424 C CA . VAL A 1 199 ? -42.269 17.723 38.657 1.00 46.44 199 VAL A CA 1
ATOM 1425 C C . VAL A 1 199 ? -43.201 17.607 39.863 1.00 46.44 199 VAL A C 1
ATOM 1427 O O . VAL A 1 199 ? -44.280 17.026 39.764 1.00 46.44 199 VAL A O 1
ATOM 1430 N N . GLY A 1 200 ? -42.721 18.044 41.027 1.00 49.78 200 GLY A N 1
ATOM 1431 C CA . GLY A 1 200 ? -43.470 17.989 42.273 1.00 49.78 200 GLY A CA 1
ATOM 1432 C C . GLY A 1 200 ? -44.588 19.020 42.248 1.00 49.78 200 GLY A C 1
ATOM 1433 O O . GLY A 1 200 ? -44.322 20.205 42.078 1.00 49.78 200 GLY A O 1
ATOM 1434 N N . ASN A 1 201 ? -45.825 18.555 42.412 1.00 54.59 201 ASN A N 1
ATOM 1435 C CA . ASN A 1 201 ? -46.959 19.404 42.757 1.00 54.59 201 ASN A CA 1
ATOM 1436 C C . ASN A 1 201 ? -46.762 19.974 44.167 1.00 54.59 201 ASN A C 1
ATOM 1438 O O . ASN A 1 201 ? -46.192 19.306 45.038 1.00 54.59 201 ASN A O 1
ATOM 1442 N N . GLY A 1 202 ? -47.228 21.204 44.363 1.00 57.09 202 GLY A N 1
ATOM 1443 C CA . GLY A 1 202 ? -46.642 22.115 45.330 1.00 57.09 202 GLY A CA 1
ATOM 1444 C C . GLY A 1 202 ? -46.680 21.678 46.792 1.00 57.09 202 GLY A C 1
ATOM 1445 O O . GLY A 1 202 ? -47.712 21.267 47.329 1.00 57.09 202 GLY A O 1
ATOM 1446 N N . GLY A 1 203 ? -45.515 21.741 47.429 1.00 69.25 203 GLY A N 1
ATOM 1447 C CA . GLY A 1 203 ? -45.319 21.358 48.823 1.00 69.25 203 GLY A CA 1
ATOM 1448 C C . GLY A 1 203 ? -45.849 22.402 49.809 1.00 69.25 203 GLY A C 1
ATOM 1449 O O . GLY A 1 203 ? -46.358 23.457 49.438 1.00 69.25 203 GLY A O 1
ATOM 1450 N N . CYS A 1 204 ? -45.717 22.108 51.101 1.00 76.81 204 CYS A N 1
ATOM 1451 C CA . CYS A 1 204 ? -45.933 23.097 52.158 1.00 76.81 204 CYS A CA 1
ATOM 1452 C C . CYS A 1 204 ? -45.054 24.338 51.929 1.00 76.81 204 CYS A C 1
ATOM 1454 O O . CYS A 1 204 ? -43.927 24.202 51.456 1.00 76.81 204 CYS A O 1
ATOM 1456 N N . ASP A 1 205 ? -45.568 25.522 52.272 1.00 78.25 205 ASP A N 1
ATOM 1457 C CA . ASP A 1 205 ? -44.908 26.832 52.094 1.00 78.25 205 ASP A CA 1
ATOM 1458 C C . ASP A 1 205 ? -44.752 27.321 50.648 1.00 78.25 205 ASP A C 1
ATOM 1460 O O . ASP A 1 205 ? -44.159 28.376 50.402 1.00 78.25 205 ASP A O 1
ATOM 1464 N N . GLU A 1 206 ? -45.322 26.608 49.680 1.00 83.06 206 GLU A N 1
ATOM 1465 C CA . GLU A 1 206 ? -45.359 27.088 48.308 1.00 83.06 206 GLU A CA 1
ATOM 1466 C C . GLU A 1 206 ? -46.373 28.222 48.162 1.00 83.06 206 GLU A C 1
ATOM 1468 O O . GLU A 1 206 ? -47.475 28.171 48.718 1.00 83.06 206 GLU A O 1
ATOM 1473 N N . ALA A 1 207 ? -45.981 29.271 47.437 1.00 85.62 207 ALA A N 1
ATOM 1474 C CA . ALA A 1 207 ? -46.842 30.419 47.207 1.00 85.62 207 ALA A CA 1
ATOM 1475 C C . ALA A 1 207 ? -48.101 29.982 46.453 1.00 85.62 207 ALA A C 1
ATOM 1477 O O . ALA A 1 207 ? -48.031 29.324 45.414 1.00 85.62 207 ALA A O 1
ATOM 1478 N N . CYS A 1 208 ? -49.255 30.390 46.956 1.00 82.75 208 CYS A N 1
ATOM 1479 C CA . CYS A 1 208 ? -50.539 30.058 46.368 1.00 82.75 208 CYS A CA 1
ATOM 1480 C C . CYS A 1 208 ? -51.371 31.317 46.180 1.00 82.75 208 CYS A C 1
ATOM 1482 O O . CYS A 1 208 ? -51.135 32.350 46.794 1.00 82.75 208 CYS A O 1
ATOM 1484 N N . THR A 1 209 ? -52.349 31.230 45.289 1.00 86.50 209 THR A N 1
ATOM 1485 C CA . THR A 1 209 ? -53.346 32.289 45.098 1.00 86.50 209 THR A CA 1
ATOM 1486 C C . THR A 1 209 ? -54.765 31.783 45.327 1.00 86.50 209 THR A C 1
ATOM 1488 O O . THR A 1 209 ? -55.665 32.584 45.558 1.00 86.50 209 THR A O 1
ATOM 1491 N N . ILE A 1 210 ? -54.963 30.463 45.272 1.00 82.31 210 ILE A N 1
ATOM 1492 C CA . ILE A 1 210 ? -56.212 29.742 45.529 1.00 82.31 210 ILE A CA 1
ATOM 1493 C C . ILE A 1 210 ? -55.888 28.320 46.012 1.00 82.31 210 ILE A C 1
ATOM 1495 O O . ILE A 1 210 ? -54.802 27.804 45.743 1.00 82.31 210 ILE A O 1
ATOM 1499 N N . ASP A 1 211 ? -56.845 27.668 46.676 1.00 79.75 211 ASP A N 1
ATOM 1500 C CA . ASP A 1 211 ? -56.667 26.337 47.281 1.00 79.75 211 ASP A CA 1
ATOM 1501 C C . ASP A 1 211 ? -56.277 25.241 46.278 1.00 79.75 211 ASP A C 1
ATOM 1503 O O . ASP A 1 211 ? -55.505 24.351 46.613 1.00 79.75 211 ASP A O 1
ATOM 1507 N N . THR A 1 212 ? -56.736 25.316 45.025 1.00 82.50 212 THR A N 1
ATOM 1508 C CA . THR A 1 212 ? -56.380 24.343 43.972 1.00 82.50 212 THR A CA 1
ATOM 1509 C C . THR A 1 212 ? -54.913 24.389 43.551 1.00 82.50 212 THR A C 1
ATOM 1511 O O . THR A 1 212 ? -54.467 23.503 42.828 1.00 82.50 212 THR A O 1
ATOM 1514 N N . ASN A 1 213 ? -54.161 25.409 43.975 1.00 84.12 213 ASN A N 1
ATOM 1515 C CA . ASN A 1 213 ? -52.714 25.460 43.762 1.00 84.12 213 ASN A CA 1
ATOM 1516 C C . ASN A 1 213 ? -51.960 24.583 44.771 1.00 84.12 213 ASN A C 1
ATOM 1518 O O . ASN A 1 213 ? -50.758 24.379 44.619 1.00 84.12 213 ASN A O 1
ATOM 1522 N N . CYS A 1 214 ? -52.650 24.092 45.798 1.00 83.06 214 CYS A N 1
ATOM 1523 C CA . CYS A 1 214 ? -52.077 23.297 46.863 1.00 83.06 214 CYS A CA 1
ATOM 1524 C C . CYS A 1 214 ? -52.405 21.812 46.678 1.00 83.06 214 CYS A C 1
ATOM 1526 O O . CYS A 1 214 ? -53.451 21.453 46.139 1.00 83.06 214 CYS A O 1
ATOM 1528 N N . ASN A 1 215 ? -51.508 20.938 47.139 1.00 82.19 215 ASN A N 1
ATOM 1529 C CA . ASN A 1 215 ? -51.758 19.497 47.152 1.00 82.19 215 ASN A CA 1
ATOM 1530 C C . ASN A 1 215 ? -52.996 19.136 47.993 1.00 82.19 215 ASN A C 1
ATOM 1532 O O . ASN A 1 215 ? -53.337 19.835 48.949 1.00 82.19 215 ASN A O 1
ATOM 1536 N N . ASP A 1 216 ? -53.634 18.010 47.662 1.00 79.56 216 ASP A N 1
ATOM 1537 C CA . ASP A 1 216 ? -54.821 17.509 48.362 1.00 79.56 216 ASP A CA 1
ATOM 1538 C C . ASP A 1 216 ? -54.620 17.499 49.889 1.00 79.56 216 ASP A C 1
ATOM 1540 O O . ASP A 1 216 ? -53.704 16.867 50.420 1.00 79.56 216 ASP A O 1
ATOM 1544 N N . GLY A 1 217 ? -55.499 18.210 50.601 1.00 77.56 217 GLY A N 1
ATOM 1545 C CA . GLY A 1 217 ? -55.445 18.359 52.061 1.00 77.56 217 GLY A CA 1
ATOM 1546 C C . GLY A 1 217 ? -54.710 19.606 52.569 1.00 77.56 217 GLY A C 1
ATOM 1547 O O . GLY A 1 217 ? -54.600 19.782 53.785 1.00 77.56 217 GLY A O 1
ATOM 1548 N N . LEU A 1 218 ? -54.240 20.478 51.673 1.00 83.69 218 LEU A N 1
ATOM 1549 C CA . LEU A 1 218 ? -53.713 21.806 51.986 1.00 83.69 218 LEU A CA 1
ATOM 1550 C C . LEU A 1 218 ? -54.720 22.900 51.602 1.00 83.69 218 LEU A C 1
ATOM 1552 O O . LEU A 1 218 ? -55.528 22.733 50.693 1.00 83.69 218 LEU A O 1
ATOM 1556 N N . THR A 1 219 ? -54.653 24.035 52.295 1.00 87.31 219 THR A N 1
ATOM 1557 C CA . THR A 1 219 ? -55.428 25.246 51.984 1.00 87.31 219 THR A CA 1
ATOM 1558 C C . THR A 1 219 ? -54.489 26.432 51.843 1.00 87.31 219 THR A C 1
ATOM 1560 O O . THR A 1 219 ? -53.464 26.499 52.522 1.00 87.31 219 THR A O 1
ATOM 1563 N N . CYS A 1 220 ? -54.830 27.366 50.969 1.00 88.12 220 CYS A N 1
ATOM 1564 C CA . CYS A 1 220 ? -54.070 28.577 50.749 1.00 88.12 220 CYS A CA 1
ATOM 1565 C C . CYS A 1 220 ? -54.346 29.569 51.887 1.00 88.12 220 CYS A C 1
ATOM 1567 O O . CYS A 1 220 ? -55.462 30.069 52.033 1.00 88.12 220 CYS A O 1
ATOM 1569 N N . GLN A 1 221 ? -53.348 29.823 52.738 1.00 89.25 221 GLN A N 1
ATOM 1570 C CA . GLN A 1 221 ? -53.491 30.678 53.918 1.00 89.25 221 GLN A CA 1
ATOM 1571 C C . GLN A 1 221 ? -52.492 31.832 53.911 1.00 89.25 221 GLN A C 1
ATOM 1573 O O . GLN A 1 221 ? -51.300 31.650 53.672 1.00 89.25 221 GLN A O 1
ATOM 1578 N N . SER A 1 222 ? -52.982 33.018 54.273 1.00 87.88 222 SER A N 1
ATOM 1579 C CA . SER A 1 222 ? -52.157 34.215 54.416 1.00 87.88 222 SER A CA 1
ATOM 1580 C C . SER A 1 222 ? -51.352 34.163 55.715 1.00 87.88 222 SER A C 1
ATOM 1582 O O . SER A 1 222 ? -51.904 34.281 56.814 1.00 87.88 222 SER A O 1
ATOM 1584 N N . ARG A 1 223 ? -50.030 33.994 55.611 1.00 80.69 223 ARG A N 1
ATOM 1585 C CA . ARG A 1 223 ? -49.093 34.037 56.743 1.00 80.69 223 ARG A CA 1
ATOM 1586 C C . ARG A 1 223 ? -47.989 35.051 56.472 1.00 80.69 223 ARG A C 1
ATOM 1588 O O . ARG A 1 223 ? -47.283 34.983 55.475 1.00 80.69 223 ARG A O 1
ATOM 1595 N N . GLY A 1 224 ? -47.830 36.019 57.377 1.00 78.94 224 GLY A N 1
ATOM 1596 C CA . GLY A 1 224 ? -46.762 37.023 57.275 1.00 78.94 224 GLY A CA 1
ATOM 1597 C C . GLY A 1 224 ? -46.871 37.970 56.070 1.00 78.94 224 GLY A C 1
ATOM 1598 O O . GLY A 1 224 ? -45.877 38.597 55.718 1.00 78.94 224 GLY A O 1
ATOM 1599 N N . GLY A 1 225 ? -48.053 38.087 55.453 1.00 83.31 225 GLY A N 1
ATOM 1600 C CA . GLY A 1 225 ? -48.295 38.945 54.287 1.00 83.31 225 GLY A CA 1
ATOM 1601 C C . GLY A 1 225 ? -48.192 38.243 52.929 1.00 83.31 225 GLY A C 1
ATOM 1602 O O . GLY A 1 225 ? -48.397 38.909 51.920 1.00 83.31 225 GLY A O 1
ATOM 1603 N N . ASN A 1 226 ? -47.927 36.931 52.907 1.00 86.06 226 ASN A N 1
ATOM 1604 C CA . ASN A 1 226 ? -47.928 36.107 51.697 1.00 86.06 226 ASN A CA 1
ATOM 1605 C C . ASN A 1 226 ? -48.912 34.938 51.846 1.00 86.06 226 ASN A C 1
ATOM 1607 O O . ASN A 1 226 ? -49.027 34.357 52.928 1.00 86.06 226 ASN A O 1
ATOM 1611 N N . ASP A 1 227 ? -49.581 34.581 50.753 1.00 89.38 227 ASP A N 1
ATOM 1612 C CA . ASP A 1 227 ? -50.460 33.414 50.680 1.00 89.38 227 ASP A CA 1
ATOM 1613 C C . ASP A 1 227 ? -49.633 32.164 50.344 1.00 89.38 227 ASP A C 1
ATOM 1615 O O . ASP A 1 227 ? -48.945 32.117 49.321 1.00 89.38 227 ASP A O 1
ATOM 1619 N N . VAL A 1 228 ? -49.667 31.164 51.229 1.00 89.50 228 VAL A N 1
ATOM 1620 C CA . VAL A 1 228 ? -48.910 29.907 51.094 1.00 89.50 228 VAL A CA 1
ATOM 1621 C C . VAL A 1 228 ? -49.772 28.679 51.390 1.00 89.50 228 VAL A C 1
ATOM 1623 O O . VAL A 1 228 ? -50.724 28.744 52.171 1.00 89.50 228 VAL A O 1
ATOM 1626 N N . CYS A 1 229 ? -49.445 27.546 50.770 1.00 86.88 229 CYS A N 1
ATOM 1627 C CA . CYS A 1 229 ? -50.132 26.277 50.997 1.00 86.88 229 CYS A CA 1
ATOM 1628 C C . CYS A 1 229 ? -49.829 25.719 52.396 1.00 86.88 229 CYS A C 1
ATOM 1630 O O . CYS A 1 229 ? -48.680 25.404 52.712 1.00 86.88 229 CYS A O 1
ATOM 1632 N N . TRP A 1 230 ? -50.866 25.569 53.230 1.00 80.56 230 TRP A N 1
ATOM 1633 C CA . TRP A 1 230 ? -50.745 25.134 54.624 1.00 80.56 230 TRP A CA 1
ATOM 1634 C C . TRP A 1 230 ? -51.876 24.175 55.047 1.00 80.56 230 TRP A C 1
ATOM 1636 O O . TRP A 1 230 ? -53.035 24.340 54.660 1.00 80.56 230 TRP A O 1
ATOM 1646 N N . GLY A 1 231 ? -51.561 23.171 55.874 1.00 81.69 231 GLY A N 1
ATOM 1647 C CA . GLY A 1 231 ? -52.520 22.180 56.386 1.00 81.69 231 GLY A CA 1
ATOM 1648 C C . GLY A 1 231 ? -51.894 21.179 57.367 1.00 81.69 231 GLY A C 1
ATOM 1649 O O . GLY A 1 231 ? -50.688 21.209 57.597 1.00 81.69 231 GLY A O 1
ATOM 1650 N N . ASN A 1 232 ? -52.705 20.268 57.925 1.00 72.75 232 ASN A N 1
ATOM 1651 C CA . ASN A 1 232 ? -52.266 19.226 58.874 1.00 72.75 232 ASN A CA 1
ATOM 1652 C C . ASN A 1 232 ? -51.030 18.401 58.439 1.00 72.75 232 ASN A C 1
ATOM 1654 O O . ASN A 1 232 ? -50.226 18.075 59.310 1.00 72.75 232 ASN A O 1
ATOM 1658 N N . PRO A 1 233 ? -50.814 18.055 57.150 1.00 66.56 233 PRO A N 1
ATOM 1659 C CA . PRO A 1 233 ? -49.601 17.331 56.759 1.00 66.56 233 PRO A CA 1
ATOM 1660 C C . PRO A 1 233 ? -48.322 18.193 56.763 1.00 66.56 233 PRO A C 1
ATOM 1662 O O . PRO A 1 233 ? -47.233 17.635 56.669 1.00 66.56 233 PRO A O 1
ATOM 1665 N N . CYS A 1 234 ? -48.422 19.520 56.917 1.00 64.50 234 CYS A N 1
ATOM 1666 C CA . CYS A 1 234 ? -47.268 20.424 57.034 1.00 64.50 234 CYS A CA 1
ATOM 1667 C C . CYS A 1 234 ? -46.677 20.487 58.447 1.00 64.50 234 CYS A C 1
ATOM 1669 O O . CYS A 1 234 ? -45.602 21.045 58.641 1.00 64.50 234 CYS A O 1
ATOM 1671 N N . GLU A 1 235 ? -47.343 19.887 59.435 1.00 65.38 235 GLU A N 1
ATOM 1672 C CA . GLU A 1 235 ? -46.863 19.809 60.819 1.00 65.38 235 GLU A CA 1
ATOM 1673 C C . GLU A 1 235 ? -46.027 18.536 61.061 1.00 65.38 235 GLU A C 1
ATOM 1675 O O . GLU A 1 235 ? -46.066 17.914 62.125 1.00 65.38 235 GLU A O 1
ATOM 1680 N N . ALA A 1 236 ? -45.281 18.100 60.041 1.00 49.00 236 ALA A N 1
ATOM 1681 C CA . ALA A 1 236 ? -44.523 16.862 60.094 1.00 49.00 236 ALA A CA 1
ATOM 1682 C C . ALA A 1 236 ? -43.198 17.032 60.857 1.00 49.00 236 ALA A C 1
ATOM 1684 O O . ALA A 1 236 ? -42.320 17.820 60.507 1.00 49.00 236 ALA A O 1
ATOM 1685 N N . THR A 1 237 ? -43.098 16.216 61.907 1.00 53.47 237 THR A N 1
ATOM 1686 C CA . THR A 1 237 ? -41.906 15.684 62.583 1.00 53.47 237 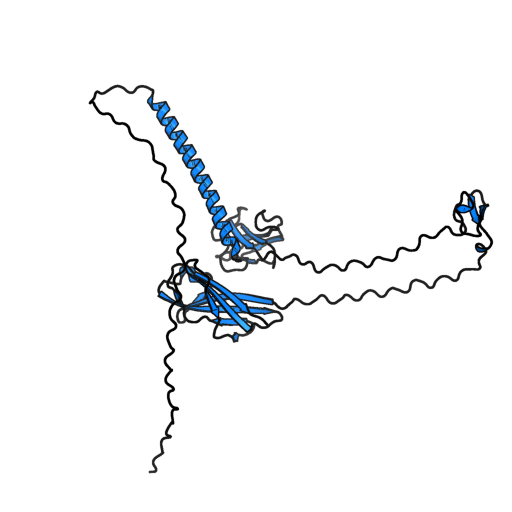THR A CA 1
ATOM 1687 C C . THR A 1 237 ? -40.649 15.694 61.699 1.00 53.47 237 THR A C 1
ATOM 1689 O O . THR A 1 237 ? -40.765 15.329 60.531 1.00 53.47 237 THR A O 1
ATOM 1692 N N . PRO A 1 238 ? -39.453 16.047 62.230 1.00 50.72 238 PRO A N 1
ATOM 1693 C CA . PRO A 1 238 ? -38.226 16.177 61.444 1.00 50.72 238 PRO A CA 1
ATOM 1694 C C . PRO A 1 238 ? -38.019 14.965 60.541 1.00 50.72 238 PRO A C 1
ATOM 1696 O O . PRO A 1 238 ? -37.735 13.859 61.009 1.00 50.72 238 PRO A O 1
ATOM 1699 N N . THR A 1 239 ? -38.188 15.192 59.241 1.00 56.41 239 THR A N 1
ATOM 1700 C CA . THR A 1 239 ? -37.932 14.202 58.206 1.00 56.41 239 THR A CA 1
ATOM 1701 C C . THR A 1 239 ? -36.475 13.769 58.345 1.00 56.41 239 THR A C 1
ATOM 1703 O O . THR A 1 239 ? -35.594 14.635 58.317 1.00 56.41 239 THR A O 1
ATOM 1706 N N . PRO A 1 240 ? -36.183 12.470 58.543 1.00 57.94 240 PRO A N 1
ATOM 1707 C CA . PRO A 1 240 ? -34.809 12.006 58.623 1.00 57.94 240 PRO A CA 1
ATOM 1708 C C . PRO A 1 240 ? -34.085 12.443 57.353 1.00 57.94 240 PRO A C 1
ATOM 1710 O O . PRO A 1 240 ? -34.545 12.167 56.244 1.00 57.94 240 PRO A O 1
ATOM 1713 N N . THR A 1 241 ? -32.979 13.167 57.531 1.00 60.94 241 THR A N 1
ATOM 1714 C CA . THR A 1 241 ? -32.120 13.613 56.438 1.00 60.94 241 THR A CA 1
ATOM 1715 C C . THR A 1 241 ? -31.832 12.412 55.538 1.00 60.94 241 THR A C 1
ATOM 1717 O O . THR A 1 241 ? -31.314 11.408 56.042 1.00 60.94 241 THR A O 1
ATOM 1720 N N . PRO A 1 242 ? -32.181 12.471 54.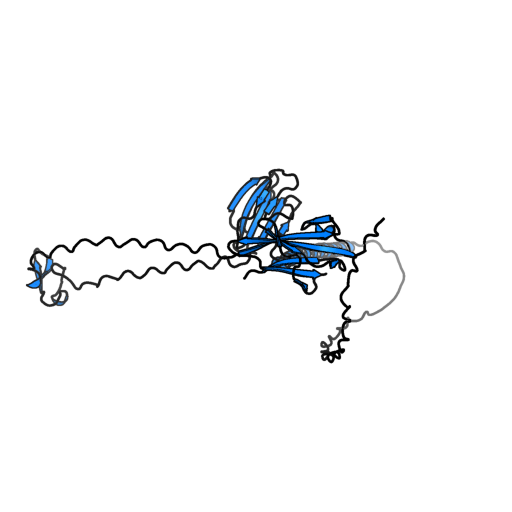240 1.00 64.94 242 PRO A N 1
ATOM 1721 C CA . PRO A 1 242 ? -31.898 11.383 53.322 1.00 64.94 242 PRO A CA 1
ATOM 1722 C C . PRO A 1 242 ? -30.407 11.039 53.404 1.00 64.94 242 PRO A C 1
ATOM 1724 O O . PRO A 1 242 ? -29.586 11.965 53.425 1.00 64.94 242 PRO A O 1
ATOM 1727 N N . PRO A 1 243 ? -30.027 9.750 53.485 1.00 65.56 243 PRO A N 1
ATOM 1728 C CA . PRO A 1 243 ? -28.625 9.374 53.419 1.00 65.56 243 PRO A CA 1
ATOM 1729 C C . PRO A 1 243 ? -28.031 9.999 52.156 1.00 65.56 243 PRO A C 1
ATOM 1731 O O . PRO A 1 243 ? -28.618 9.903 51.075 1.00 65.56 243 PRO A O 1
ATOM 1734 N N . GLY A 1 244 ? -26.915 10.713 52.328 1.00 74.38 244 GLY A N 1
ATOM 1735 C CA . GLY A 1 244 ? -26.270 11.451 51.248 1.00 74.38 244 GLY A CA 1
ATOM 1736 C C . GLY A 1 244 ? -26.053 10.559 50.022 1.00 74.38 244 GLY A C 1
ATOM 1737 O O . GLY A 1 244 ? -25.889 9.344 50.180 1.00 74.38 244 GLY A O 1
ATOM 1738 N N . PRO A 1 245 ? -26.074 11.136 48.806 1.00 63.97 245 PRO A N 1
ATOM 1739 C CA . PRO A 1 245 ? -25.953 10.365 47.579 1.00 63.97 245 PRO A CA 1
ATOM 1740 C C . PRO A 1 245 ? -24.716 9.477 47.677 1.00 63.97 245 PRO A C 1
ATOM 1742 O O . PRO A 1 245 ? -23.594 9.955 47.850 1.00 63.97 245 PRO A O 1
ATOM 1745 N N . THR A 1 246 ? -24.942 8.164 47.632 1.00 70.00 246 THR A N 1
ATOM 1746 C CA . THR A 1 246 ? -23.849 7.199 47.565 1.00 70.00 246 THR A CA 1
ATOM 1747 C C . THR A 1 246 ? -23.070 7.525 46.293 1.00 70.00 246 THR A C 1
ATOM 1749 O O . THR A 1 246 ? -23.711 7.680 45.251 1.00 70.00 246 THR A O 1
ATOM 1752 N N . PRO A 1 247 ? -21.736 7.695 46.350 1.00 69.00 247 PRO A N 1
ATOM 1753 C CA . PRO A 1 247 ? -20.957 8.023 45.166 1.00 69.00 247 PRO A CA 1
ATOM 1754 C C . PRO A 1 247 ? -21.246 6.976 44.094 1.00 69.00 247 PRO A C 1
ATOM 1756 O O . PRO A 1 247 ? -20.974 5.789 44.283 1.00 69.00 247 PRO A O 1
ATOM 1759 N N . THR A 1 248 ? -21.855 7.415 42.994 1.00 76.62 248 THR A N 1
ATOM 1760 C CA . THR A 1 248 ? -22.103 6.557 41.840 1.00 76.62 248 THR A CA 1
ATOM 1761 C C . THR A 1 248 ? -20.747 6.023 41.385 1.00 76.62 248 THR A C 1
ATOM 1763 O O . THR A 1 248 ? -19.840 6.833 41.172 1.00 76.62 248 THR A O 1
ATOM 1766 N N . PRO A 1 249 ? -20.561 4.696 41.270 1.00 73.00 249 PRO A N 1
ATOM 1767 C CA . PRO A 1 249 ? -19.295 4.145 40.821 1.00 73.00 249 PRO A CA 1
ATOM 1768 C C . PRO A 1 249 ? -18.966 4.743 39.455 1.00 73.00 249 PRO A C 1
ATOM 1770 O O . PRO A 1 249 ? -19.759 4.645 38.517 1.00 73.00 249 PRO A O 1
ATOM 1773 N N . THR A 1 250 ? -17.810 5.398 39.361 1.00 78.31 250 THR A N 1
ATOM 1774 C CA . THR A 1 250 ? -17.301 5.912 38.094 1.00 78.31 250 THR A CA 1
ATOM 1775 C C . THR A 1 250 ? -17.226 4.741 37.116 1.00 78.31 250 THR A C 1
ATOM 1777 O O . THR A 1 250 ? -16.596 3.732 37.454 1.00 78.31 250 THR A O 1
ATOM 1780 N N . PRO A 1 251 ? -17.860 4.824 35.931 1.00 75.25 251 PRO A N 1
ATOM 1781 C CA . PRO A 1 251 ? -17.771 3.753 34.954 1.00 75.25 251 PRO A CA 1
ATOM 1782 C C . PRO A 1 251 ? -16.296 3.507 34.647 1.00 75.25 251 PRO A C 1
ATOM 1784 O O . PRO A 1 251 ? -15.553 4.426 34.301 1.00 75.25 251 PRO A O 1
ATOM 1787 N N . THR A 1 252 ? -15.855 2.264 34.834 1.00 81.00 252 THR A N 1
ATOM 1788 C CA . THR A 1 252 ? -14.507 1.858 34.443 1.00 81.00 252 THR A CA 1
ATOM 1789 C C . THR A 1 252 ? -14.387 2.080 32.936 1.00 81.00 252 THR A C 1
ATOM 1791 O O . THR A 1 252 ? -15.280 1.632 32.207 1.00 81.00 252 THR A O 1
ATOM 1794 N N . PRO A 1 253 ? -13.348 2.786 32.447 1.00 77.44 253 PRO A N 1
ATOM 1795 C CA . PRO A 1 253 ? -13.175 2.991 31.018 1.00 77.44 253 PRO A CA 1
ATOM 1796 C C . PRO A 1 253 ? -13.184 1.626 30.335 1.00 77.44 253 PRO A C 1
ATOM 1798 O O . PRO A 1 253 ? -12.416 0.731 30.692 1.00 77.44 253 PRO A O 1
ATOM 1801 N N . THR A 1 254 ? -14.109 1.448 29.394 1.00 83.88 254 THR A N 1
ATOM 1802 C CA . THR A 1 254 ? -14.125 0.246 28.564 1.00 83.88 254 THR A CA 1
ATOM 1803 C C . THR A 1 254 ? -12.820 0.242 27.770 1.00 83.88 254 THR A C 1
ATOM 1805 O O . THR A 1 254 ? -12.489 1.281 27.192 1.00 83.88 254 THR A O 1
ATOM 1808 N N . PRO A 1 255 ? -12.045 -0.857 27.767 1.00 78.62 255 PRO A N 1
ATOM 1809 C CA . PRO A 1 255 ? -10.809 -0.906 27.003 1.00 78.62 255 PRO A CA 1
ATOM 1810 C C . PRO A 1 255 ? -11.121 -0.597 25.539 1.00 78.62 255 PRO A C 1
ATOM 1812 O O . PRO A 1 255 ? -11.979 -1.239 24.932 1.00 78.62 255 PRO A O 1
ATOM 1815 N N . THR A 1 256 ? -10.444 0.411 24.988 1.00 84.12 256 THR A N 1
ATOM 1816 C CA . THR A 1 256 ? -10.518 0.721 23.562 1.00 84.12 256 THR A CA 1
ATOM 1817 C C . THR A 1 256 ? -10.135 -0.540 22.785 1.00 84.12 256 THR A C 1
ATOM 1819 O O . THR A 1 256 ? -9.087 -1.121 23.093 1.00 84.12 256 THR A O 1
ATOM 1822 N N . PRO A 1 257 ? -10.948 -0.993 21.812 1.00 79.75 257 PRO A N 1
ATOM 1823 C CA . PRO A 1 257 ? -10.577 -2.110 20.957 1.00 79.75 257 PRO A CA 1
ATOM 1824 C C . PRO A 1 257 ? -9.184 -1.870 20.371 1.00 79.75 257 PRO A C 1
ATOM 1826 O O . PRO A 1 257 ? -8.889 -0.775 19.889 1.00 79.75 257 PRO A O 1
ATOM 1829 N N . GLY A 1 258 ? -8.311 -2.874 20.457 1.00 84.69 258 GLY A N 1
ATOM 1830 C CA . GLY A 1 258 ? -6.990 -2.794 19.840 1.00 84.69 258 GLY A CA 1
ATOM 1831 C C . GLY A 1 258 ? -7.099 -2.602 18.321 1.00 84.69 258 GLY A C 1
ATOM 1832 O O . GLY A 1 258 ? -8.141 -2.916 17.738 1.00 84.69 258 GLY A O 1
ATOM 1833 N N . PRO A 1 259 ? -6.039 -2.104 17.660 1.00 80.69 259 PRO A N 1
ATOM 1834 C CA . PRO A 1 259 ? -6.020 -2.007 16.207 1.00 80.69 259 PRO A CA 1
ATOM 1835 C C . PRO A 1 259 ? -6.286 -3.387 15.596 1.00 80.69 259 PRO A C 1
ATOM 1837 O O . PRO A 1 259 ? -5.644 -4.377 15.966 1.00 80.69 259 PRO A O 1
ATOM 1840 N N . GLY A 1 260 ? -7.260 -3.434 14.686 1.00 85.81 260 GLY A N 1
ATOM 1841 C CA . GLY A 1 260 ? -7.636 -4.654 13.982 1.00 85.81 260 GLY A CA 1
ATOM 1842 C C . GLY A 1 260 ? -6.475 -5.244 13.169 1.00 85.81 260 GLY A C 1
ATOM 1843 O O . GLY A 1 260 ? -5.474 -4.562 12.920 1.00 85.81 260 GLY A O 1
ATOM 1844 N N . PRO A 1 261 ? -6.591 -6.517 12.755 1.00 86.62 261 PRO A N 1
ATOM 1845 C CA . PRO A 1 261 ? -5.616 -7.137 11.869 1.00 86.62 261 PRO A CA 1
ATOM 1846 C C . PRO A 1 261 ? -5.491 -6.321 10.578 1.00 86.62 261 PRO A C 1
ATOM 1848 O O . PRO A 1 261 ? -6.493 -5.981 9.952 1.00 86.62 261 PRO A O 1
ATOM 1851 N N . SER A 1 262 ? -4.265 -6.000 10.174 1.00 88.69 262 SER A N 1
ATOM 1852 C CA . SER A 1 262 ? -4.009 -5.325 8.898 1.00 88.69 262 SER A CA 1
ATOM 1853 C C . SER A 1 262 ? -2.761 -5.880 8.227 1.00 88.69 262 SER A C 1
ATOM 1855 O O . SER A 1 262 ? -1.814 -6.310 8.886 1.00 88.69 262 SER A O 1
ATOM 1857 N N . SER A 1 263 ? -2.753 -5.890 6.897 1.00 89.25 263 SER A N 1
ATOM 1858 C CA . SER A 1 263 ? -1.570 -6.219 6.107 1.00 89.25 263 SER A CA 1
ATOM 1859 C C . SER A 1 263 ? -1.473 -5.290 4.904 1.00 89.25 263 SER A C 1
ATOM 1861 O O . SER A 1 263 ? -2.488 -4.849 4.367 1.00 89.25 263 SER A O 1
ATOM 1863 N N . ALA A 1 264 ? -0.248 -4.963 4.505 1.00 90.50 264 ALA A N 1
ATOM 1864 C CA . ALA A 1 264 ? 0.011 -4.078 3.378 1.00 90.50 264 ALA A CA 1
ATOM 1865 C C . ALA A 1 264 ? 1.249 -4.537 2.607 1.00 90.50 264 ALA A C 1
ATOM 1867 O O . ALA A 1 264 ? 2.261 -4.933 3.198 1.00 90.50 264 ALA A O 1
ATOM 1868 N N . CYS A 1 265 ? 1.175 -4.458 1.276 1.00 92.69 265 CYS A N 1
ATOM 1869 C CA . CYS A 1 265 ? 2.348 -4.606 0.427 1.00 92.69 265 CYS A CA 1
ATOM 1870 C C . CYS A 1 265 ? 3.225 -3.360 0.579 1.00 92.69 265 CYS A C 1
ATOM 1872 O O . CYS A 1 265 ? 2.765 -2.244 0.358 1.00 92.69 265 CYS A O 1
ATOM 1874 N N . GLN A 1 266 ? 4.484 -3.548 0.962 1.00 91.69 266 GLN A N 1
ATOM 1875 C CA . GLN A 1 266 ? 5.439 -2.463 1.159 1.00 91.69 266 GLN A CA 1
ATOM 1876 C C . GLN A 1 266 ? 6.166 -2.102 -0.128 1.00 91.69 266 GLN A C 1
ATOM 1878 O O . GLN A 1 266 ? 6.349 -0.928 -0.437 1.00 91.69 266 GLN A O 1
ATOM 1883 N N . SER A 1 267 ? 6.621 -3.112 -0.868 1.00 93.94 267 SER A N 1
ATOM 1884 C CA . SER A 1 267 ? 7.391 -2.899 -2.088 1.00 93.94 267 SER A CA 1
ATOM 1885 C C . SER A 1 267 ? 7.313 -4.099 -3.024 1.00 93.94 267 SER A C 1
ATOM 1887 O O . SER A 1 267 ? 7.055 -5.231 -2.612 1.00 93.94 267 SER A O 1
ATOM 1889 N N . VAL A 1 268 ? 7.546 -3.825 -4.305 1.00 95.50 268 VAL A N 1
ATOM 1890 C CA . VAL A 1 268 ? 7.713 -4.828 -5.357 1.00 95.50 268 VAL A CA 1
ATOM 1891 C C . VAL A 1 268 ? 9.031 -4.535 -6.062 1.00 95.50 268 VAL A C 1
ATOM 1893 O O . VAL A 1 268 ? 9.336 -3.380 -6.365 1.00 95.50 268 VAL A O 1
ATOM 1896 N N . VAL A 1 269 ? 9.824 -5.570 -6.315 1.00 96.31 269 VAL A N 1
ATOM 1897 C CA . VAL A 1 269 ? 11.068 -5.489 -7.089 1.00 96.31 269 VAL A CA 1
ATOM 1898 C C . VAL A 1 269 ? 10.990 -6.447 -8.271 1.00 96.31 269 VAL A C 1
ATOM 1900 O O . VAL A 1 269 ? 10.369 -7.504 -8.173 1.00 96.31 269 VAL A O 1
ATOM 1903 N N . ALA A 1 270 ? 11.616 -6.087 -9.387 1.00 96.56 270 ALA A N 1
ATOM 1904 C CA . ALA A 1 270 ? 11.813 -6.992 -10.512 1.00 96.56 270 ALA A CA 1
ATOM 1905 C C . ALA A 1 270 ? 13.211 -7.613 -10.419 1.00 96.56 270 ALA A C 1
ATOM 1907 O O . ALA A 1 270 ? 14.171 -6.930 -10.074 1.00 96.56 270 ALA A O 1
ATOM 1908 N N . ILE A 1 271 ? 13.342 -8.897 -10.723 1.00 97.44 271 ILE A N 1
ATOM 1909 C CA . ILE A 1 271 ? 14.610 -9.626 -10.699 1.00 97.44 271 ILE A CA 1
ATOM 1910 C C . ILE A 1 271 ? 14.883 -10.128 -12.112 1.00 97.44 271 ILE A C 1
ATOM 1912 O O . ILE A 1 271 ? 14.076 -10.873 -12.664 1.00 97.44 271 ILE A O 1
ATOM 1916 N N . ARG A 1 272 ? 16.014 -9.725 -12.695 1.00 96.31 272 ARG A N 1
ATOM 1917 C CA . ARG A 1 272 ? 16.465 -10.140 -14.030 1.00 96.31 272 ARG A CA 1
ATOM 1918 C C . ARG A 1 272 ? 17.767 -10.922 -13.889 1.00 96.31 272 ARG A C 1
ATOM 1920 O O . ARG A 1 272 ? 18.829 -10.346 -13.657 1.00 96.31 272 ARG A O 1
ATOM 1927 N N . GLY A 1 273 ? 17.690 -12.247 -13.995 1.00 95.50 273 GLY A N 1
ATOM 1928 C CA . GLY A 1 273 ? 18.814 -13.118 -13.641 1.00 95.50 273 GLY A CA 1
ATOM 1929 C C . GLY A 1 273 ? 19.155 -12.980 -12.153 1.00 95.50 273 GLY A C 1
ATOM 1930 O O . GLY A 1 273 ? 18.345 -13.340 -11.306 1.00 95.50 273 GLY A O 1
ATOM 1931 N N . SER A 1 274 ? 20.336 -12.446 -11.834 1.00 94.56 274 SER A N 1
ATOM 1932 C CA . SER A 1 274 ? 20.767 -12.134 -10.460 1.00 94.56 274 SER A CA 1
ATOM 1933 C C . SER A 1 274 ? 20.655 -10.648 -10.094 1.00 94.56 274 SER A C 1
ATOM 1935 O O . SER A 1 274 ? 20.940 -10.275 -8.956 1.00 94.56 274 SER A O 1
ATOM 1937 N N . GLU A 1 275 ? 20.261 -9.791 -11.036 1.00 96.44 275 GLU A N 1
ATOM 1938 C CA . GLU A 1 275 ? 20.126 -8.352 -10.821 1.00 96.44 275 GLU A CA 1
ATOM 1939 C C . GLU A 1 275 ? 18.764 -8.027 -10.199 1.00 96.44 275 GLU A C 1
ATOM 1941 O O . GLU A 1 275 ? 17.722 -8.428 -10.723 1.00 96.44 275 GLU A O 1
ATOM 1946 N N . VAL A 1 276 ? 18.767 -7.270 -9.100 1.00 96.25 276 VAL A N 1
ATOM 1947 C CA . VAL A 1 276 ? 17.550 -6.750 -8.464 1.00 96.25 276 VAL A CA 1
ATOM 1948 C C . VAL A 1 276 ? 17.305 -5.321 -8.944 1.00 96.25 276 VAL A C 1
ATOM 1950 O O . VAL A 1 276 ? 18.130 -4.437 -8.732 1.00 96.25 276 VAL A O 1
ATOM 1953 N N . ILE A 1 277 ? 16.146 -5.094 -9.555 1.00 95.69 277 ILE A N 1
ATOM 1954 C CA . ILE A 1 277 ? 15.701 -3.820 -10.122 1.00 95.69 277 ILE A CA 1
ATOM 1955 C C . ILE A 1 277 ? 14.552 -3.285 -9.245 1.00 95.69 277 ILE A C 1
ATOM 1957 O O . ILE A 1 277 ? 13.421 -3.778 -9.331 1.00 95.69 277 ILE A O 1
ATOM 1961 N N . PRO A 1 278 ? 14.807 -2.302 -8.365 1.00 89.88 278 PRO A N 1
ATOM 1962 C CA . PRO A 1 278 ? 13.798 -1.805 -7.434 1.00 89.88 278 PRO A CA 1
ATOM 1963 C C . PRO A 1 278 ? 12.710 -0.966 -8.123 1.00 89.88 278 PRO A C 1
ATOM 1965 O O . PRO A 1 278 ? 12.956 -0.299 -9.131 1.00 89.88 278 PRO A O 1
ATOM 1968 N N . SER A 1 279 ? 11.501 -0.950 -7.551 1.00 85.44 279 SER A N 1
ATOM 1969 C CA . SER A 1 279 ? 10.460 0.021 -7.921 1.00 85.44 279 SER A CA 1
ATOM 1970 C C . SER A 1 279 ? 10.855 1.451 -7.533 1.00 85.44 279 SER A C 1
ATOM 1972 O O . SER A 1 279 ? 11.420 1.624 -6.453 1.00 85.44 279 SER A O 1
ATOM 1974 N N . PRO A 1 280 ? 10.599 2.478 -8.377 1.00 79.56 280 PRO A N 1
ATOM 1975 C CA . PRO A 1 280 ? 9.874 2.464 -9.661 1.00 79.56 280 PRO A CA 1
ATOM 1976 C C . PRO A 1 280 ? 10.757 2.278 -10.917 1.00 79.56 280 PRO A C 1
ATOM 1978 O O . PRO A 1 280 ? 10.269 2.407 -12.039 1.00 79.56 280 PRO A O 1
ATOM 1981 N N . ASN A 1 281 ? 12.046 1.958 -10.766 1.00 82.50 281 ASN A N 1
ATOM 1982 C CA . ASN A 1 281 ? 13.045 2.004 -11.851 1.00 82.50 281 ASN A CA 1
ATOM 1983 C C . ASN A 1 281 ? 12.887 0.918 -12.930 1.00 82.50 281 ASN A C 1
ATOM 1985 O O . ASN A 1 281 ? 13.545 0.958 -13.971 1.00 82.50 281 ASN A O 1
ATOM 1989 N N . TRP A 1 282 ? 12.016 -0.061 -12.710 1.00 84.56 282 TRP A N 1
ATOM 1990 C CA . TRP A 1 282 ? 11.744 -1.143 -13.654 1.00 84.56 282 TRP A CA 1
ATOM 1991 C C . TRP A 1 282 ? 11.200 -0.629 -14.993 1.00 84.56 282 TRP A C 1
ATOM 1993 O O . TRP A 1 282 ? 11.580 -1.169 -16.026 1.00 84.56 282 TRP A O 1
ATOM 2003 N N . GLN A 1 283 ? 10.425 0.462 -15.019 1.00 80.25 283 GLN A N 1
ATOM 2004 C CA . GLN A 1 283 ? 9.868 1.004 -16.270 1.00 80.25 283 GLN A CA 1
ATOM 2005 C C . GLN A 1 283 ? 10.936 1.483 -17.268 1.00 80.25 283 GLN A C 1
ATOM 2007 O O . GLN A 1 283 ? 10.725 1.395 -18.472 1.00 80.25 283 GLN A O 1
ATOM 2012 N N . SER A 1 284 ? 12.077 1.985 -16.790 1.00 84.31 284 SER A N 1
ATOM 2013 C CA . SER A 1 284 ? 13.176 2.455 -17.646 1.00 84.31 284 SER A CA 1
ATOM 2014 C C . SER A 1 284 ? 14.263 1.403 -17.877 1.00 84.31 284 SER A C 1
ATOM 2016 O O . SER A 1 284 ? 15.097 1.566 -18.767 1.00 84.31 284 SER A O 1
ATOM 2018 N N . THR A 1 285 ? 14.272 0.334 -17.076 1.00 89.12 285 THR A N 1
ATOM 2019 C CA . THR A 1 285 ? 15.356 -0.662 -17.064 1.00 89.12 285 THR A CA 1
ATOM 2020 C C . THR A 1 285 ? 14.977 -1.957 -17.777 1.00 89.12 285 THR A C 1
ATOM 2022 O O . THR A 1 285 ? 15.849 -2.605 -18.370 1.00 89.12 285 THR A O 1
ATOM 2025 N N . LEU A 1 286 ? 13.698 -2.339 -17.717 1.00 92.19 286 LEU A N 1
ATOM 2026 C CA . LEU A 1 286 ? 13.188 -3.537 -18.373 1.00 92.19 286 LEU A CA 1
ATOM 2027 C C . LEU A 1 286 ? 13.044 -3.307 -19.874 1.00 92.19 286 LEU A C 1
ATOM 2029 O O . LEU A 1 286 ? 12.552 -2.271 -20.320 1.00 92.19 286 LEU A O 1
ATOM 2033 N N . ARG A 1 287 ? 13.487 -4.288 -20.656 1.00 92.25 287 ARG A N 1
ATOM 2034 C CA . ARG A 1 287 ? 13.459 -4.251 -22.120 1.00 92.25 287 ARG A CA 1
ATOM 2035 C C . ARG A 1 287 ? 12.559 -5.348 -22.662 1.00 92.25 287 ARG A C 1
ATOM 2037 O O . ARG A 1 287 ? 12.407 -6.398 -22.045 1.00 92.25 287 ARG A O 1
ATOM 2044 N N . LEU A 1 288 ? 12.006 -5.117 -23.852 1.00 93.25 288 LEU A N 1
ATOM 2045 C CA . LEU A 1 288 ? 11.313 -6.155 -24.612 1.00 93.25 288 LEU A CA 1
ATOM 2046 C C . LEU A 1 288 ? 12.218 -7.389 -24.756 1.00 93.25 288 LEU A C 1
ATOM 2048 O O . LEU A 1 288 ? 13.355 -7.275 -25.211 1.00 93.25 288 LEU A O 1
ATOM 2052 N N . GLY A 1 289 ? 11.703 -8.550 -24.363 1.00 94.19 289 GLY A N 1
ATOM 2053 C CA . GLY A 1 289 ? 12.415 -9.825 -24.336 1.00 94.19 289 GLY A CA 1
ATOM 2054 C C . GLY A 1 289 ? 13.071 -10.177 -22.997 1.00 94.19 289 GLY A C 1
ATOM 2055 O O . GLY A 1 289 ? 13.475 -11.328 -22.835 1.00 94.19 289 GLY A O 1
ATOM 2056 N N . ASP A 1 290 ? 13.149 -9.255 -22.029 1.00 95.38 290 ASP A N 1
ATOM 2057 C CA . ASP A 1 290 ? 13.658 -9.579 -20.692 1.00 95.38 290 ASP A CA 1
ATOM 2058 C C . ASP A 1 290 ? 12.771 -10.645 -20.032 1.00 95.38 290 ASP A C 1
ATOM 2060 O O . ASP A 1 290 ? 11.544 -10.591 -20.114 1.00 95.38 290 ASP A O 1
ATOM 2064 N N . VAL A 1 291 ? 13.392 -11.607 -19.350 1.00 96.50 291 VAL A N 1
ATOM 2065 C CA . VAL A 1 291 ? 12.693 -12.575 -18.496 1.00 96.50 291 VAL A CA 1
ATOM 2066 C C . VAL A 1 291 ? 12.915 -12.163 -17.050 1.00 96.50 291 VAL A C 1
ATOM 2068 O O . VAL A 1 291 ? 14.055 -12.142 -16.579 1.00 96.50 291 VAL A O 1
ATOM 2071 N N . VAL A 1 292 ? 11.833 -11.812 -16.359 1.00 96.94 292 VAL A N 1
ATOM 2072 C CA . VAL A 1 292 ? 11.881 -11.270 -15.000 1.00 96.94 292 VAL A CA 1
ATOM 2073 C C . VAL A 1 292 ? 11.027 -12.061 -14.027 1.00 96.94 292 VAL A C 1
ATOM 2075 O O . VAL A 1 292 ? 10.024 -12.66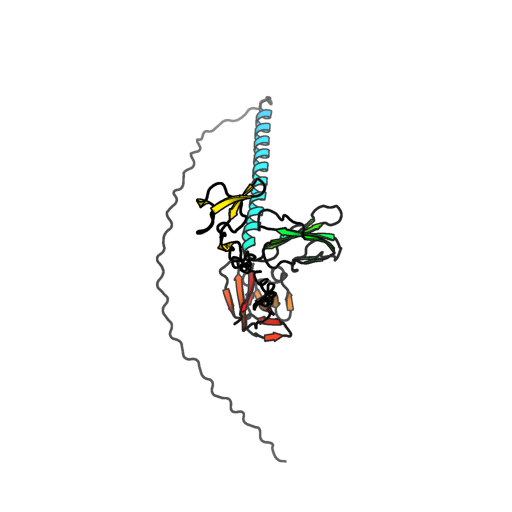0 -14.399 1.00 96.94 292 VAL A O 1
ATOM 2078 N N . VAL A 1 293 ? 11.406 -12.017 -12.758 1.00 97.56 293 VAL A N 1
ATOM 2079 C CA . VAL A 1 293 ? 10.591 -12.474 -11.631 1.00 97.56 293 VAL A CA 1
ATOM 2080 C C . VAL A 1 293 ? 10.236 -11.258 -10.787 1.00 97.56 293 VAL A C 1
ATOM 2082 O O . VAL A 1 293 ? 11.126 -10.503 -10.401 1.00 97.56 293 VAL A O 1
ATOM 2085 N N . PHE A 1 294 ? 8.956 -11.048 -10.487 1.00 96.88 294 PHE A N 1
ATOM 2086 C CA . PHE A 1 294 ? 8.559 -10.014 -9.535 1.00 96.88 294 PHE A CA 1
ATOM 2087 C C . PHE A 1 294 ? 8.543 -10.599 -8.131 1.00 96.88 294 PHE A C 1
ATOM 2089 O O . PHE A 1 294 ? 7.897 -11.616 -7.893 1.00 96.88 294 PHE A O 1
ATOM 2096 N N . ARG A 1 295 ? 9.230 -9.941 -7.197 1.00 97.94 295 ARG A N 1
ATOM 2097 C CA . ARG A 1 295 ? 9.199 -10.271 -5.771 1.00 97.94 295 ARG A CA 1
ATOM 2098 C C . ARG A 1 295 ? 8.488 -9.158 -5.016 1.00 97.94 295 ARG A C 1
ATOM 2100 O O . ARG A 1 295 ? 8.863 -7.994 -5.139 1.00 97.94 295 ARG A O 1
ATOM 2107 N N . ALA A 1 296 ? 7.474 -9.519 -4.241 1.00 97.25 296 ALA A N 1
ATOM 2108 C CA . ALA A 1 296 ? 6.742 -8.596 -3.382 1.00 97.25 296 ALA A CA 1
ATOM 2109 C C . ALA A 1 296 ? 7.117 -8.805 -1.918 1.00 97.25 296 ALA A C 1
ATOM 2111 O O . ALA A 1 296 ? 7.382 -9.932 -1.501 1.00 97.25 296 ALA A O 1
ATOM 2112 N N . PHE A 1 297 ? 7.092 -7.718 -1.154 1.00 96.50 297 PHE A N 1
ATOM 2113 C CA . PHE A 1 297 ? 7.353 -7.687 0.279 1.00 96.50 297 PHE A CA 1
ATOM 2114 C C . PHE A 1 297 ? 6.136 -7.110 0.994 1.00 96.50 297 PHE A C 1
ATOM 2116 O O . PHE A 1 297 ? 5.682 -6.017 0.654 1.00 96.50 297 PHE A O 1
ATOM 2123 N N . ALA A 1 298 ? 5.609 -7.820 1.985 1.00 96.06 298 ALA A N 1
ATOM 2124 C CA . ALA A 1 298 ? 4.439 -7.414 2.749 1.00 96.06 298 ALA A CA 1
ATOM 2125 C C . ALA A 1 298 ? 4.705 -7.483 4.253 1.00 96.06 298 ALA A C 1
ATOM 2127 O O . ALA A 1 298 ? 5.348 -8.410 4.745 1.00 96.06 298 ALA A O 1
ATOM 2128 N N . ASN A 1 299 ? 4.148 -6.522 4.985 1.00 94.44 299 ASN A N 1
ATOM 2129 C CA . ASN A 1 299 ? 4.129 -6.542 6.443 1.00 94.44 299 ASN A CA 1
ATOM 2130 C C . ASN A 1 299 ? 2.695 -6.737 6.937 1.00 94.44 299 ASN A C 1
ATOM 2132 O O . ASN A 1 299 ? 1.733 -6.347 6.271 1.00 94.44 299 ASN A O 1
ATOM 2136 N N . ALA A 1 300 ? 2.569 -7.341 8.115 1.00 92.88 300 ALA A N 1
ATOM 2137 C CA . ALA A 1 300 ? 1.299 -7.593 8.775 1.00 92.88 300 ALA A CA 1
ATOM 2138 C C . ALA A 1 300 ? 1.369 -7.163 10.244 1.00 92.88 300 ALA A C 1
ATOM 2140 O O . ALA A 1 300 ? 2.396 -7.335 10.901 1.00 92.88 300 ALA A O 1
ATOM 2141 N N . ILE A 1 301 ? 0.274 -6.601 10.747 1.00 90.31 301 ILE A N 1
ATOM 2142 C CA . ILE A 1 301 ? 0.076 -6.197 12.138 1.00 90.31 301 ILE A CA 1
ATOM 2143 C C . ILE A 1 301 ? -1.090 -7.018 12.677 1.00 90.31 301 ILE A C 1
ATOM 2145 O O . ILE A 1 301 ? -2.165 -7.027 12.078 1.00 90.31 301 ILE A O 1
ATOM 2149 N N . ASN A 1 302 ? -0.877 -7.707 13.801 1.00 89.06 302 ASN A N 1
ATOM 2150 C CA . ASN A 1 302 ? -1.884 -8.548 14.462 1.00 89.06 302 ASN A CA 1
ATOM 2151 C C . ASN A 1 302 ? -2.525 -9.615 13.545 1.00 89.06 302 ASN A C 1
ATOM 2153 O O . ASN A 1 302 ? -3.621 -10.090 13.826 1.00 89.06 302 ASN A O 1
ATOM 2157 N N . THR A 1 303 ? -1.855 -9.990 12.450 1.00 92.06 303 THR A N 1
ATOM 2158 C CA . THR A 1 303 ? -2.293 -11.033 11.514 1.00 92.06 303 THR A CA 1
ATOM 2159 C C . THR A 1 303 ? -1.097 -11.704 10.841 1.00 92.06 303 THR A C 1
ATOM 2161 O O . THR A 1 303 ? 0.042 -11.244 10.966 1.00 92.06 303 THR A O 1
ATOM 2164 N N . THR A 1 304 ? -1.347 -12.799 10.132 1.00 93.06 304 THR A N 1
ATOM 2165 C CA . THR A 1 304 ? -0.371 -13.493 9.293 1.00 93.06 304 THR A CA 1
ATOM 2166 C C . THR A 1 304 ? -0.768 -13.360 7.829 1.00 93.06 304 THR A C 1
ATOM 2168 O O . THR A 1 304 ? -1.946 -13.373 7.479 1.00 93.06 304 THR A O 1
ATOM 2171 N N . VAL A 1 305 ? 0.225 -13.229 6.952 1.00 94.69 305 VAL A N 1
ATOM 2172 C CA . VAL A 1 305 ? -0.013 -13.343 5.512 1.00 94.69 305 VAL A CA 1
ATOM 2173 C C . VAL A 1 305 ? -0.037 -14.837 5.180 1.00 94.69 305 VAL A C 1
ATOM 2175 O O . VAL A 1 305 ? 0.778 -15.599 5.693 1.00 94.69 305 VAL A O 1
ATOM 2178 N N . THR A 1 306 ? -0.985 -15.268 4.358 1.00 96.44 306 THR A N 1
ATOM 2179 C CA . THR A 1 306 ? -1.127 -16.661 3.897 1.00 96.44 306 THR A CA 1
ATOM 2180 C C . THR A 1 306 ? -0.682 -16.830 2.451 1.00 96.44 306 THR A C 1
ATOM 2182 O O . THR A 1 306 ? -0.201 -17.896 2.076 1.00 96.44 306 THR A O 1
ATOM 2185 N N . ALA A 1 307 ? -0.812 -15.775 1.648 1.00 95.62 307 ALA A N 1
ATOM 2186 C CA . ALA A 1 307 ? -0.335 -15.712 0.276 1.00 95.62 307 ALA A CA 1
ATOM 2187 C C . ALA A 1 307 ? -0.138 -14.253 -0.154 1.00 95.62 307 ALA A C 1
ATOM 2189 O O . ALA A 1 307 ? -0.634 -13.330 0.489 1.00 95.62 307 ALA A O 1
ATOM 2190 N N . ILE A 1 308 ? 0.558 -14.038 -1.267 1.00 97.00 308 ILE A N 1
ATOM 2191 C CA . ILE A 1 308 ? 0.589 -12.746 -1.956 1.00 97.00 308 ILE A CA 1
ATOM 2192 C C . ILE A 1 308 ? 0.192 -13.002 -3.407 1.00 97.00 308 ILE A C 1
ATOM 2194 O O . ILE A 1 308 ? 0.848 -13.787 -4.089 1.00 97.00 308 ILE A O 1
ATOM 2198 N N . ASN A 1 309 ? -0.872 -12.352 -3.873 1.00 97.44 309 ASN A N 1
ATOM 2199 C CA . ASN A 1 309 ? -1.299 -12.409 -5.269 1.00 97.44 309 ASN A CA 1
ATOM 2200 C C . ASN A 1 309 ? -0.751 -11.213 -6.038 1.00 97.44 309 ASN A C 1
ATOM 2202 O O . ASN A 1 309 ? -0.710 -10.100 -5.519 1.00 97.44 309 ASN A O 1
ATOM 2206 N N . PHE A 1 310 ? -0.359 -11.440 -7.284 1.00 97.25 310 PHE A N 1
ATOM 2207 C CA . PHE A 1 310 ? 0.120 -10.408 -8.188 1.00 97.25 310 PHE A CA 1
ATOM 2208 C C . PHE A 1 310 ? -0.939 -10.122 -9.244 1.00 97.25 310 PHE A C 1
ATOM 2210 O O . PHE A 1 310 ? -1.477 -11.035 -9.856 1.00 97.25 310 PHE A O 1
ATOM 2217 N N . SER A 1 311 ? -1.199 -8.848 -9.494 1.00 96.69 311 SER A N 1
ATOM 2218 C CA . SER A 1 311 ? -2.054 -8.350 -10.559 1.00 96.69 311 SER A CA 1
ATOM 2219 C C . SER A 1 311 ? -1.178 -7.611 -11.562 1.00 96.69 311 SER A C 1
ATOM 2221 O O . SER A 1 311 ? -0.714 -6.501 -11.287 1.00 96.69 311 SER A O 1
ATOM 2223 N N . ILE A 1 312 ? -0.926 -8.235 -12.712 1.00 94.25 312 ILE A N 1
ATOM 2224 C CA . ILE A 1 312 ? -0.040 -7.703 -13.751 1.00 94.25 312 ILE A CA 1
ATOM 2225 C C . ILE A 1 312 ? -0.871 -7.226 -14.932 1.00 94.25 312 ILE A C 1
ATOM 2227 O O . ILE A 1 312 ? -1.590 -7.997 -15.558 1.00 94.25 312 ILE A O 1
ATOM 2231 N N . THR A 1 313 ? -0.762 -5.943 -15.248 1.00 93.31 313 THR A N 1
ATOM 2232 C CA . THR A 1 313 ? -1.394 -5.333 -16.418 1.00 93.31 313 THR A CA 1
ATOM 2233 C C . THR A 1 313 ? -0.334 -5.033 -17.458 1.00 93.31 313 THR A C 1
ATOM 2235 O O . THR A 1 313 ? 0.664 -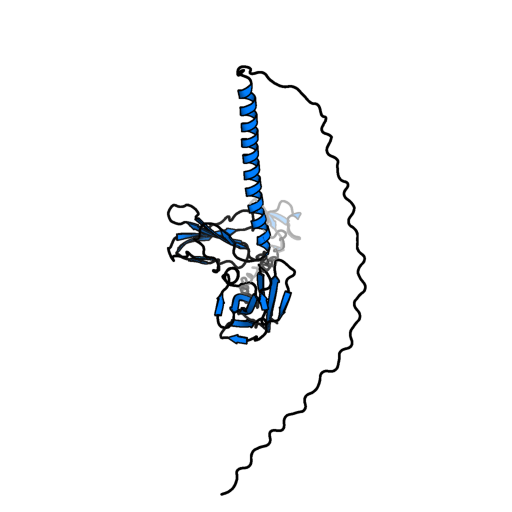4.386 -17.146 1.00 93.31 313 THR A O 1
ATOM 2238 N N . ILE A 1 314 ? -0.564 -5.481 -18.686 1.00 88.25 314 ILE A N 1
ATOM 2239 C CA . ILE A 1 314 ? 0.366 -5.349 -19.807 1.00 88.25 314 ILE A CA 1
ATOM 2240 C C . ILE A 1 314 ? -0.276 -4.441 -20.857 1.00 88.25 314 ILE A C 1
ATOM 2242 O O . ILE A 1 314 ? -1.406 -4.706 -21.259 1.00 88.25 314 ILE A O 1
ATOM 2246 N N . ASP A 1 315 ? 0.405 -3.366 -21.262 1.00 88.19 315 ASP A N 1
ATOM 2247 C CA . ASP A 1 315 ? -0.077 -2.388 -22.255 1.00 88.19 315 ASP A CA 1
ATOM 2248 C C . ASP A 1 315 ? -1.506 -1.870 -22.010 1.00 88.19 315 ASP A C 1
ATOM 2250 O O . ASP A 1 315 ? -2.289 -1.652 -22.931 1.00 88.19 315 ASP A O 1
ATOM 2254 N N . GLY A 1 316 ? -1.859 -1.676 -20.733 1.00 86.56 316 GLY A N 1
ATOM 2255 C CA . GLY A 1 316 ? -3.195 -1.222 -20.330 1.00 86.56 316 GLY A CA 1
ATOM 2256 C C . GLY A 1 316 ? -4.311 -2.248 -20.569 1.00 86.56 316 GLY A C 1
ATOM 2257 O O . GLY A 1 316 ? -5.483 -1.882 -20.530 1.00 86.56 316 GLY A O 1
ATOM 2258 N N . GLY A 1 317 ? -3.960 -3.510 -20.830 1.00 90.62 317 GLY A N 1
ATOM 2259 C CA . GLY A 1 317 ? -4.898 -4.613 -21.005 1.00 90.62 317 GLY A CA 1
ATOM 2260 C C . GLY A 1 317 ? -5.616 -5.031 -19.718 1.00 90.62 317 GLY A C 1
ATOM 2261 O O . GLY A 1 317 ? -5.619 -4.335 -18.705 1.00 90.62 317 GLY A O 1
ATOM 2262 N N . VAL A 1 318 ? -6.245 -6.206 -19.749 1.00 92.88 318 VAL A N 1
ATOM 2263 C CA . VAL A 1 318 ? -6.912 -6.767 -18.565 1.00 92.88 318 VAL A CA 1
ATOM 2264 C C . VAL A 1 318 ? -5.853 -7.234 -17.553 1.00 92.88 318 VAL A C 1
ATOM 2266 O O . VAL A 1 318 ? -4.932 -7.952 -17.953 1.00 92.88 318 VAL A O 1
ATOM 2269 N N . PRO A 1 319 ? -5.968 -6.876 -16.259 1.00 94.75 319 PRO A N 1
ATOM 2270 C CA . PRO A 1 319 ? -5.046 -7.358 -15.241 1.00 94.75 319 PRO A CA 1
ATOM 2271 C C . PRO A 1 319 ? -5.088 -8.884 -15.119 1.00 94.75 319 PRO A C 1
ATOM 2273 O O . PRO A 1 319 ? -6.145 -9.477 -14.900 1.00 94.75 319 PRO A O 1
ATOM 2276 N N . GLN A 1 320 ? -3.928 -9.522 -15.232 1.00 95.81 320 GLN A N 1
ATOM 2277 C CA . GLN A 1 320 ? -3.755 -10.951 -15.011 1.00 95.81 320 GLN A CA 1
ATOM 2278 C C . GLN A 1 320 ? -3.422 -11.209 -13.544 1.00 95.81 320 GLN A C 1
ATOM 2280 O O . GLN A 1 320 ? -2.452 -10.660 -13.020 1.00 95.81 320 GLN A O 1
ATOM 2285 N N . GLN A 1 321 ? -4.222 -12.053 -12.892 1.00 97.06 321 GLN A N 1
ATOM 2286 C CA . GLN A 1 321 ? -3.965 -12.503 -11.526 1.00 97.06 321 GLN A CA 1
ATOM 2287 C C . GLN A 1 321 ? -3.018 -13.702 -11.549 1.00 97.06 321 GLN A C 1
ATOM 2289 O O . GLN A 1 321 ? -3.304 -14.716 -12.183 1.00 97.06 321 GLN A O 1
ATOM 2294 N N . ILE A 1 322 ? -1.896 -13.584 -10.850 1.00 96.88 322 ILE A N 1
ATOM 2295 C CA . ILE A 1 322 ? -0.853 -14.600 -10.762 1.00 96.88 322 ILE A CA 1
ATOM 2296 C C . ILE A 1 322 ? -0.611 -14.883 -9.276 1.00 96.88 322 ILE A C 1
ATOM 2298 O O . ILE A 1 322 ? -0.219 -13.971 -8.543 1.00 96.88 322 ILE A O 1
ATOM 2302 N N . PRO A 1 323 ? -0.841 -16.116 -8.797 1.00 96.75 323 PRO A N 1
ATOM 2303 C CA . PRO A 1 323 ? -0.540 -16.464 -7.417 1.00 96.75 323 PRO A CA 1
ATOM 2304 C C . PRO A 1 323 ? 0.971 -16.418 -7.175 1.00 96.75 323 PRO A C 1
ATOM 2306 O O . PRO A 1 323 ? 1.766 -16.872 -8.003 1.00 96.75 323 PRO A O 1
ATOM 2309 N N . GLY A 1 324 ? 1.369 -15.871 -6.030 1.00 96.44 324 GLY A N 1
ATOM 2310 C CA . GLY A 1 324 ? 2.755 -15.881 -5.592 1.00 96.44 324 GLY A CA 1
ATOM 2311 C C . GLY A 1 324 ? 3.233 -17.291 -5.252 1.00 96.44 324 GLY A C 1
ATOM 2312 O O . GLY A 1 324 ? 2.537 -18.086 -4.625 1.00 96.44 324 GLY A O 1
ATOM 2313 N N . THR A 1 325 ? 4.461 -17.576 -5.648 1.00 96.94 325 THR A N 1
ATOM 2314 C CA . THR A 1 325 ? 5.236 -18.776 -5.336 1.00 96.94 325 THR A CA 1
ATOM 2315 C C . THR A 1 325 ? 6.356 -18.423 -4.355 1.00 96.94 325 THR A C 1
ATOM 2317 O O . THR A 1 325 ? 6.549 -17.251 -4.025 1.00 96.94 325 THR A O 1
ATOM 2320 N N . ASN A 1 326 ? 7.082 -19.426 -3.848 1.00 96.12 326 ASN A N 1
ATOM 2321 C CA . ASN A 1 326 ? 8.179 -19.233 -2.885 1.00 96.12 326 ASN A CA 1
ATOM 2322 C C . ASN A 1 326 ? 7.779 -18.379 -1.666 1.00 96.12 326 ASN A C 1
ATOM 2324 O O . ASN A 1 326 ? 8.583 -17.597 -1.151 1.00 96.12 326 ASN A O 1
ATOM 2328 N N . PHE A 1 327 ? 6.521 -18.518 -1.232 1.00 97.00 327 PHE A N 1
ATOM 2329 C CA . PHE A 1 327 ? 5.968 -17.766 -0.117 1.00 97.00 327 PHE A CA 1
ATOM 2330 C C . PHE A 1 327 ? 6.678 -18.142 1.182 1.00 97.00 327 PHE A C 1
ATOM 2332 O O . PHE A 1 327 ? 6.690 -19.306 1.581 1.00 97.00 327 PHE A O 1
ATOM 2339 N N . GLN A 1 328 ? 7.282 -17.155 1.833 1.00 97.31 328 GLN A N 1
ATOM 2340 C CA . GLN A 1 328 ? 8.038 -17.359 3.063 1.00 97.31 328 GLN A CA 1
ATOM 2341 C C . GLN A 1 328 ? 8.130 -16.066 3.868 1.00 97.31 328 GLN A C 1
ATOM 2343 O O . GLN A 1 328 ? 8.042 -14.962 3.326 1.00 97.31 328 GLN A O 1
ATOM 2348 N N . GLN A 1 329 ? 8.355 -16.207 5.169 1.00 96.31 329 GLN A N 1
ATOM 2349 C CA . GLN A 1 329 ? 8.662 -15.092 6.052 1.00 96.31 329 GLN A CA 1
ATOM 2350 C C . GLN A 1 329 ? 10.181 -14.965 6.202 1.00 96.31 329 GLN A C 1
ATOM 2352 O O . GLN A 1 329 ? 10.849 -15.923 6.589 1.00 96.31 329 GLN A O 1
ATOM 2357 N N . VAL A 1 330 ? 10.733 -13.786 5.915 1.00 95.31 330 VAL A N 1
ATOM 2358 C CA . VAL A 1 330 ? 12.149 -13.463 6.132 1.00 95.31 330 VAL A CA 1
ATOM 2359 C C . VAL A 1 330 ? 12.226 -12.329 7.147 1.00 95.31 330 VAL A C 1
ATOM 2361 O O . VAL A 1 330 ? 11.896 -11.180 6.856 1.00 95.31 330 VAL A O 1
ATOM 2364 N N . GLY A 1 331 ? 12.630 -12.657 8.375 1.00 93.69 331 GLY A N 1
ATOM 2365 C CA . GLY A 1 331 ? 12.555 -11.717 9.493 1.00 93.69 331 GLY A CA 1
ATOM 2366 C C . GLY A 1 331 ? 11.103 -11.350 9.817 1.00 93.69 331 GLY A C 1
ATOM 2367 O O . GLY A 1 331 ? 10.282 -12.225 10.079 1.00 93.69 331 GLY A O 1
ATOM 2368 N N . SER A 1 332 ? 10.779 -10.057 9.798 1.00 91.25 332 SER A N 1
ATOM 2369 C CA . SER A 1 332 ? 9.423 -9.538 10.041 1.00 91.25 332 SER A CA 1
ATOM 2370 C C . SER A 1 332 ? 8.574 -9.383 8.776 1.00 91.25 332 SER A C 1
ATOM 2372 O O . SER A 1 332 ? 7.434 -8.935 8.866 1.00 91.25 332 SER A O 1
ATOM 2374 N N . THR A 1 333 ? 9.120 -9.713 7.606 1.00 94.62 333 THR A N 1
ATOM 2375 C CA . THR A 1 333 ? 8.514 -9.396 6.312 1.00 94.62 333 THR A CA 1
ATOM 2376 C C . THR A 1 333 ? 8.175 -10.670 5.554 1.00 94.62 333 THR A C 1
ATOM 2378 O O . THR A 1 333 ? 8.980 -11.596 5.457 1.00 94.62 333 THR A O 1
ATOM 2381 N N . TRP A 1 334 ? 6.966 -10.717 5.011 1.00 97.19 334 TRP A N 1
ATOM 2382 C CA . TRP A 1 334 ? 6.510 -11.782 4.130 1.00 97.19 334 TRP A CA 1
ATOM 2383 C C . TRP A 1 334 ? 6.936 -11.479 2.705 1.00 97.19 334 TRP A C 1
ATOM 2385 O O . TRP A 1 334 ? 6.808 -10.344 2.251 1.00 97.19 334 TRP A O 1
ATOM 2395 N N . GLN A 1 335 ? 7.419 -12.489 1.991 1.00 98.00 335 GLN A N 1
ATOM 2396 C CA . GLN A 1 335 ? 7.772 -12.353 0.588 1.00 98.00 335 GLN A CA 1
ATOM 2397 C C . GLN A 1 335 ? 7.194 -13.484 -0.251 1.00 98.00 335 GLN A C 1
ATOM 2399 O O . GLN A 1 335 ? 7.062 -14.615 0.215 1.00 98.00 335 GLN A O 1
ATOM 2404 N N . ALA A 1 336 ? 6.875 -13.161 -1.499 1.00 98.00 336 ALA A N 1
ATOM 2405 C CA . ALA A 1 336 ? 6.500 -14.117 -2.531 1.00 98.00 336 ALA A CA 1
ATOM 2406 C C . ALA A 1 336 ? 7.054 -13.658 -3.877 1.00 98.00 336 ALA A C 1
ATOM 2408 O O . ALA A 1 336 ? 7.383 -12.483 -4.060 1.00 98.00 336 ALA A O 1
ATOM 2409 N N . GLU A 1 337 ? 7.114 -14.585 -4.821 1.00 98.19 337 GLU A N 1
ATOM 2410 C CA . GLU A 1 337 ? 7.648 -14.370 -6.159 1.00 98.19 337 GLU A CA 1
ATOM 2411 C C . GLU A 1 337 ? 6.669 -14.840 -7.228 1.00 98.19 337 GLU A C 1
ATOM 2413 O O . GLU A 1 337 ? 6.003 -15.860 -7.069 1.00 98.19 337 GLU A O 1
ATOM 2418 N N . THR A 1 338 ? 6.601 -14.149 -8.357 1.00 97.81 338 THR A N 1
ATOM 2419 C CA . THR A 1 338 ? 5.947 -14.704 -9.545 1.00 97.81 338 THR A CA 1
ATOM 2420 C C . THR A 1 338 ? 6.794 -15.824 -10.156 1.00 97.81 338 THR A C 1
ATOM 2422 O O . THR A 1 338 ? 7.993 -15.932 -9.905 1.00 97.81 338 THR A O 1
ATOM 2425 N N . GLY A 1 339 ? 6.200 -16.618 -11.050 1.00 96.31 339 GLY A N 1
ATOM 2426 C CA . GLY A 1 339 ? 7.001 -17.342 -12.039 1.00 96.31 339 GLY A CA 1
ATOM 2427 C C . GLY A 1 339 ? 7.760 -16.375 -12.969 1.00 96.31 339 GLY A C 1
ATOM 2428 O O . GLY A 1 339 ? 7.476 -15.169 -12.966 1.00 96.31 339 GLY A O 1
ATOM 2429 N N . PRO A 1 340 ? 8.711 -16.876 -13.778 1.00 96.88 340 PRO A N 1
ATOM 2430 C CA . PRO A 1 340 ? 9.370 -16.074 -14.805 1.00 96.88 340 PRO A CA 1
ATOM 2431 C C . PRO A 1 340 ? 8.354 -15.517 -15.811 1.00 96.88 340 PRO A C 1
ATOM 2433 O O . PRO A 1 340 ? 7.534 -16.261 -16.348 1.00 96.88 340 PRO A O 1
ATOM 2436 N N . ILE A 1 341 ? 8.423 -14.216 -16.083 1.00 94.88 341 ILE A N 1
ATOM 2437 C CA . ILE A 1 341 ? 7.555 -13.496 -17.019 1.00 94.88 341 ILE A CA 1
ATOM 2438 C C . ILE A 1 341 ? 8.423 -12.863 -18.098 1.00 94.88 341 ILE A C 1
ATOM 2440 O O . ILE A 1 341 ? 9.373 -12.141 -17.798 1.00 94.88 341 ILE A O 1
ATOM 2444 N N . THR A 1 342 ? 8.082 -13.108 -19.361 1.00 95.44 342 THR A N 1
ATOM 2445 C CA . THR A 1 342 ? 8.724 -12.442 -20.496 1.00 95.44 342 THR A CA 1
ATOM 2446 C C . THR A 1 342 ? 8.062 -11.095 -20.761 1.00 95.44 342 THR A C 1
ATOM 2448 O O . THR A 1 342 ? 6.853 -11.010 -20.975 1.00 95.44 342 THR A O 1
ATOM 2451 N N . ILE A 1 343 ? 8.868 -10.040 -20.791 1.00 93.69 343 ILE A N 1
ATOM 2452 C CA . ILE A 1 343 ? 8.452 -8.679 -21.116 1.00 93.69 343 ILE A CA 1
ATOM 2453 C C . ILE A 1 343 ? 8.172 -8.595 -22.631 1.00 93.69 343 ILE A C 1
ATOM 2455 O O . ILE A 1 343 ? 9.088 -8.425 -23.429 1.00 93.69 343 ILE A O 1
ATOM 2459 N N . ALA A 1 344 ? 6.913 -8.746 -23.053 1.00 90.81 344 ALA A N 1
ATOM 2460 C CA . ALA A 1 344 ? 6.479 -8.749 -24.463 1.00 90.81 344 ALA A CA 1
ATOM 2461 C C . ALA A 1 344 ? 5.902 -7.411 -24.997 1.00 90.81 344 ALA A C 1
ATOM 2463 O O . ALA A 1 344 ? 5.568 -7.293 -26.172 1.00 90.81 344 ALA A O 1
ATOM 2464 N N . ALA A 1 345 ? 5.786 -6.418 -24.131 1.00 84.19 345 ALA A N 1
ATOM 2465 C CA . ALA A 1 345 ? 5.061 -5.157 -24.273 1.00 84.19 345 ALA A CA 1
ATOM 2466 C C . ALA A 1 345 ? 5.870 -3.941 -23.789 1.00 84.19 345 ALA A C 1
ATOM 2468 O O . ALA A 1 345 ? 6.890 -4.093 -23.111 1.00 84.19 345 ALA A O 1
ATOM 2469 N N . GLY A 1 346 ? 5.415 -2.737 -24.152 1.00 80.50 346 GLY A N 1
ATOM 2470 C CA . GLY A 1 346 ? 6.107 -1.473 -23.873 1.00 80.50 346 GLY A CA 1
ATOM 2471 C C . GLY A 1 346 ? 5.788 -0.860 -22.507 1.00 80.50 346 GLY A C 1
ATOM 2472 O O . GLY A 1 346 ? 6.532 -0.000 -22.036 1.00 80.50 346 GLY A O 1
ATOM 2473 N N . SER A 1 347 ? 4.704 -1.286 -21.858 1.00 85.69 347 SER A N 1
ATOM 2474 C CA . SER A 1 347 ? 4.279 -0.768 -20.558 1.00 85.69 347 SER A CA 1
ATOM 2475 C C . SER A 1 347 ? 3.674 -1.847 -19.659 1.00 85.69 347 SER A C 1
ATOM 2477 O O . SER A 1 347 ? 2.995 -2.766 -20.120 1.00 85.69 347 SER A O 1
ATOM 2479 N N . TYR A 1 348 ? 3.923 -1.721 -18.352 1.00 87.56 348 TYR A N 1
ATOM 2480 C CA . TYR A 1 348 ? 3.461 -2.664 -17.333 1.00 87.56 348 TYR A CA 1
ATOM 2481 C C . TYR A 1 348 ? 3.017 -1.943 -16.069 1.00 87.56 348 TYR A C 1
ATOM 2483 O O . TYR A 1 348 ? 3.617 -0.947 -15.659 1.00 87.56 348 TYR A O 1
ATOM 2491 N N . SER A 1 349 ? 2.011 -2.513 -15.413 1.00 90.81 349 SER A N 1
ATOM 2492 C CA . SER A 1 349 ? 1.657 -2.231 -14.026 1.00 90.81 349 SER A CA 1
ATOM 2493 C C . SER A 1 349 ? 1.665 -3.540 -13.244 1.00 90.81 349 SER A C 1
ATOM 2495 O O . SER A 1 349 ? 1.137 -4.540 -13.726 1.00 90.81 349 SER A O 1
ATOM 2497 N N . VAL A 1 350 ? 2.269 -3.546 -12.059 1.00 93.50 350 VAL A N 1
ATOM 2498 C CA . VAL A 1 350 ? 2.327 -4.709 -11.171 1.00 93.50 350 VAL A CA 1
ATOM 2499 C C . VAL A 1 350 ? 1.849 -4.258 -9.805 1.00 93.50 350 VAL A C 1
ATOM 2501 O O . VAL A 1 350 ? 2.439 -3.365 -9.200 1.00 93.50 350 VAL A O 1
ATOM 2504 N N . VAL A 1 351 ? 0.782 -4.885 -9.327 1.00 94.31 351 VAL A N 1
ATOM 2505 C CA . VAL A 1 351 ? 0.242 -4.682 -7.982 1.00 94.31 351 VAL A CA 1
ATOM 2506 C C . VAL A 1 351 ? 0.341 -6.005 -7.242 1.00 94.31 351 VAL A C 1
ATOM 2508 O O . VAL A 1 351 ? -0.004 -7.039 -7.803 1.00 94.31 351 VAL A O 1
ATOM 2511 N N . ALA A 1 352 ? 0.819 -5.989 -6.003 1.00 96.25 352 ALA A N 1
ATOM 2512 C CA . ALA A 1 352 ? 0.857 -7.174 -5.157 1.00 96.25 352 ALA A CA 1
ATOM 2513 C C . ALA A 1 352 ? -0.076 -6.987 -3.957 1.00 96.25 352 ALA A C 1
ATOM 2515 O O . ALA A 1 352 ? -0.076 -5.937 -3.313 1.00 96.25 352 ALA A O 1
ATOM 2516 N N . THR A 1 353 ? -0.872 -8.009 -3.664 1.00 96.25 353 THR A N 1
ATOM 2517 C CA . THR A 1 353 ? -1.916 -7.976 -2.641 1.00 96.25 353 THR A CA 1
ATOM 2518 C C . THR A 1 353 ? -1.695 -9.125 -1.658 1.00 96.25 353 THR A C 1
ATOM 2520 O O . THR A 1 353 ? -1.847 -10.287 -2.049 1.00 96.25 353 THR A O 1
ATOM 2523 N N . PRO A 1 354 ? -1.314 -8.843 -0.398 1.00 95.50 354 PRO A N 1
ATOM 2524 C CA . PRO A 1 354 ? -1.246 -9.869 0.633 1.00 95.50 354 PRO A CA 1
ATOM 2525 C C . PRO A 1 354 ? -2.651 -10.375 0.979 1.00 95.50 354 PRO A C 1
ATOM 2527 O O . PRO A 1 354 ? -3.600 -9.601 1.073 1.00 95.50 354 PRO A O 1
ATOM 2530 N N . ILE A 1 355 ? -2.765 -11.683 1.179 1.00 94.19 355 ILE A N 1
ATOM 2531 C CA . ILE A 1 355 ? -3.973 -12.376 1.628 1.00 94.19 355 ILE A CA 1
ATOM 2532 C C . ILE A 1 355 ? -3.757 -12.770 3.086 1.00 94.19 355 ILE A C 1
ATOM 2534 O O . ILE A 1 355 ? -2.698 -13.293 3.432 1.00 94.19 355 ILE A O 1
ATOM 2538 N N . TYR A 1 356 ? -4.747 -12.541 3.939 1.00 90.94 356 TYR A N 1
ATOM 2539 C CA . TYR A 1 356 ? -4.737 -12.893 5.360 1.00 90.94 356 TYR A CA 1
ATOM 2540 C C . TYR A 1 356 ? -6.030 -13.655 5.713 1.00 90.94 356 TYR A C 1
ATOM 2542 O O . TYR A 1 356 ? -6.996 -13.545 4.953 1.00 90.94 356 TYR A O 1
ATOM 2550 N N . PRO A 1 357 ? -6.015 -14.495 6.766 1.00 85.00 357 PRO A N 1
ATOM 2551 C CA . PRO A 1 357 ? -7.134 -15.368 7.120 1.00 85.00 357 PRO A CA 1
ATOM 2552 C C . PRO A 1 357 ? -8.349 -14.626 7.684 1.00 85.00 357 PRO A C 1
ATOM 2554 O O . PRO A 1 357 ? -8.182 -13.483 8.173 1.00 85.00 357 PRO A O 1
#

Foldseek 3Di:
DDDDDDDDDDDDDDDDDDDDDDDDDDDDDDDDDDDDDDDDDDDDDDDDDDDDDDDDDDDPPVVVVVVVVVVVVVVVVVVVVVVVVVVVVVVVVVVQPVFDKDKDFPQQADPDAQWGAGPVFAFWWKWKFFCQAPPPDGDDTPDIDRGRTDHDDDQAHKMKMFTHHPDPDTGMMMIGHHPHPPDPPPPDPDPDDDDDPPPDQDDWFAFDDAQVSEPPAWGFDDDPNTTTTDHDVVPDDPDPDPDPPDPDPDPDPDPDDDDDKDKDWDFKWKQQPNDIHGPPRCLVVDDQFTWIKIKIKMAIDPFDFPWKWKFKDAPNDHTDIFTWDPWDDDPRITMTMGDIDGNHGNDMDIDIDTDTD

Secondary structure (DSSP, 8-state):
--PPPP----PPPPPPPP-PPPPPPPPPPP--PPPPPPPPPPPPP--------------TTHHHHHHHHHHHHHHHHHHHHHHHHHHHHHHHHHGGGG---EEEESSSS-TTSSEEE-TT---EEEEEEEESSSSS----EEEEEEESEEE---SSSEEEEEEE-TTT---EEEEEEPPS-------PPPPPPPPPPP-PPP-TT-B-SSGGGSPTT-EEEEETTEEEEE-GGGS---PPPPPPPP-PPPPPPPPPPPPPPEEEEEEEEEEETTEEEETTTHHHH--TT-EEEEEEEEEEESS---EEEEEEEETT-PPEEEE-EEEEEETTEEEEEPPPEE--SS-EEEEEEEE--